Protein AF-A0A7W9JEN9-F1 (afdb_monomer_lite)

pLDDT: mean 73.17, std 19.59, range [40.72, 97.88]

Secondary structure (DSSP, 8-state):
------------------------------------------PPP--------PPP----------PPPPPHHHHHHHHHHHHHHHHHHHHHHHHHHHTT-GGGGS-HHHHHHHHHHHHHHHHHHHHHHHHT-TT-GGGHHHHHHHHHHHHHHHHHHHHHHHHHHHHHHHHHHHHHHHHHHHHHHTSGGGSSSPPSS--PPPPPP-HHHHHHHHS-TT-SGGGHHHHHHHHHHHHHHHHHHHHHHHHHHHHHHS---HHHHHHHHHHHTSTTSHHHHHHHHHHHHHHHS-TT-

Sequence (293 aa):
MNTRPTGTPGSGAGRGPGADGGRPGADPAERSEGETGAPRSQVPATDEGTRPDTPAGAERSEGADDSPRPSTPERRIATARLRALGRLRRLTKALPEATNRPAWAAYPRTVVSVVSYGLLAVAFVLGVIWFFKPDNSRWEPAVNSLTLIAGLTGIFVERLTAAAERRSEVLRAVADELQENTKLLADERFSPTPPSHRQVYPRLVVSAVDLALVSGALGLHRDAELVGLLHRWRDTVHLFNRRLDLTEISTFSSTITSAELAAFHRALNHENSYFATTRQMLETLLARLPKDA

Radius of gyration: 40.33 Å; chains: 1; bounding box: 84×56×148 Å

Foldseek 3Di:
DDDDDDDDDDDDDDDDDDDDDDDDDDDDDDDDDDDDDDDDDDDDDDDDDDDDDDDDDDDDDDDDDPDDDPDDPVVVVVVVVVVVVVVVVVVVVVVVVVVPDPPCVVCVPVVLVCVLVVLVVVLVVLVVVCVVPVPDPVCVVVNVVSVVVNVVSVVVNVVVVVLVVVLVVLLVLVLVLLVVQVVLLVDPVLPLDQDPDQDQRDARDCPSLVCSLPVCSQVDPVSVVLPVLSVVLVVLSVVVRVVSVVVSCPVVVDPDDSVVSNVVSCQCNDCPHSSVVSVVSSVVSSVVRDPVD

Structure (mmCIF, N/CA/C/O backbone):
data_AF-A0A7W9JEN9-F1
#
_entry.id   AF-A0A7W9JEN9-F1
#
loop_
_atom_site.group_PDB
_atom_site.id
_atom_site.type_symbol
_atom_site.label_atom_id
_atom_site.label_alt_id
_atom_site.label_comp_id
_atom_site.label_asym_id
_atom_site.label_entity_id
_atom_site.label_seq_id
_atom_site.pdbx_PDB_ins_code
_atom_site.Cartn_x
_atom_site.Cartn_y
_atom_site.Cartn_z
_atom_site.occupancy
_atom_site.B_iso_or_equiv
_atom_site.auth_seq_id
_atom_site.auth_comp_id
_atom_site.auth_asym_id
_atom_site.auth_atom_id
_atom_site.pdbx_PDB_model_num
ATOM 1 N N . MET A 1 1 ? -25.135 -27.335 63.877 1.00 42.06 1 MET A N 1
ATOM 2 C CA . MET A 1 1 ? -26.291 -26.546 64.362 1.00 42.06 1 MET A CA 1
ATOM 3 C C . MET A 1 1 ? -26.086 -25.106 63.908 1.00 42.06 1 MET A C 1
ATOM 5 O O . MET A 1 1 ? -25.054 -24.553 64.240 1.00 42.06 1 MET A O 1
ATOM 9 N N . ASN A 1 2 ? -26.802 -24.662 62.865 1.00 42.59 2 ASN A N 1
ATOM 10 C CA . ASN A 1 2 ? -28.051 -23.863 62.926 1.00 42.59 2 ASN A CA 1
ATOM 11 C C . ASN A 1 2 ? -27.768 -22.437 63.457 1.00 42.59 2 ASN A C 1
ATOM 13 O O . ASN A 1 2 ? -27.232 -22.330 64.546 1.00 42.59 2 ASN A O 1
ATOM 17 N N . THR A 1 3 ? -28.044 -21.315 62.781 1.00 56.66 3 THR A N 1
ATOM 18 C CA . THR A 1 3 ? -29.101 -20.986 61.803 1.00 56.66 3 THR A CA 1
ATOM 19 C C . THR A 1 3 ? -28.730 -19.776 60.922 1.00 56.66 3 THR A C 1
ATOM 21 O O . THR A 1 3 ? -28.136 -18.809 61.390 1.00 56.66 3 THR A O 1
ATOM 24 N N . ARG A 1 4 ? -29.174 -19.828 59.658 1.00 50.22 4 ARG A N 1
ATOM 25 C CA . ARG A 1 4 ? -29.371 -18.715 58.702 1.00 50.22 4 ARG A CA 1
ATOM 26 C C . ARG A 1 4 ? -30.293 -17.617 59.261 1.00 50.22 4 ARG A C 1
ATOM 28 O O . ARG A 1 4 ? -31.211 -17.953 60.008 1.00 50.22 4 ARG A O 1
ATOM 35 N N . PRO A 1 5 ? -30.224 -16.402 58.687 1.00 63.84 5 PRO A N 1
ATOM 36 C CA . PRO A 1 5 ? -31.448 -15.694 58.343 1.00 63.84 5 PRO A CA 1
ATOM 37 C C . PRO A 1 5 ? -31.544 -15.360 56.849 1.00 63.84 5 PRO A C 1
ATOM 39 O O . PRO A 1 5 ? -30.600 -14.960 56.172 1.00 63.84 5 PRO A O 1
ATOM 42 N N . THR A 1 6 ? -32.758 -15.596 56.378 1.00 59.97 6 THR A N 1
ATOM 43 C CA . THR A 1 6 ? -33.402 -15.296 55.103 1.00 59.97 6 THR A CA 1
ATOM 44 C C . THR A 1 6 ? -33.633 -13.796 54.906 1.00 59.97 6 THR A C 1
ATOM 46 O O . THR A 1 6 ? -34.178 -13.144 55.793 1.00 59.97 6 THR A O 1
ATOM 49 N N . GLY A 1 7 ? -33.298 -13.281 53.720 1.00 53.22 7 GLY A N 1
ATOM 50 C CA . GLY A 1 7 ? -33.671 -11.948 53.241 1.00 53.22 7 GLY A CA 1
ATOM 51 C C . GLY A 1 7 ? -34.238 -12.041 51.822 1.00 53.22 7 GLY A C 1
ATOM 52 O O . GLY A 1 7 ? -33.595 -12.569 50.921 1.00 53.22 7 GLY A O 1
ATOM 53 N N . THR A 1 8 ? -35.481 -11.601 51.689 1.00 57.31 8 THR A N 1
ATOM 54 C CA . THR A 1 8 ? -36.454 -11.783 50.601 1.00 57.31 8 THR A CA 1
ATOM 55 C C . THR A 1 8 ? -36.124 -10.994 49.318 1.00 57.31 8 THR A C 1
ATOM 57 O O . THR A 1 8 ? -35.607 -9.882 49.422 1.00 57.31 8 THR A O 1
ATOM 60 N N . PRO A 1 9 ? -36.470 -11.493 48.111 1.00 59.16 9 PRO A N 1
ATOM 61 C CA . PRO A 1 9 ? -36.296 -10.756 46.858 1.00 59.16 9 PRO A CA 1
ATOM 62 C C . PRO A 1 9 ? -37.454 -9.778 46.593 1.00 59.16 9 PRO A C 1
ATOM 64 O O . PRO A 1 9 ? -38.627 -10.155 46.603 1.00 59.16 9 PRO A O 1
ATOM 67 N N . GLY A 1 10 ? -37.112 -8.518 46.315 1.00 55.44 10 GLY A N 1
ATOM 68 C CA . GLY A 1 10 ? -38.036 -7.490 45.838 1.00 55.44 10 GLY A CA 1
ATOM 69 C C . GLY A 1 10 ? -38.300 -7.634 44.340 1.00 55.44 10 GLY A C 1
ATOM 70 O O . GLY A 1 10 ? -37.441 -7.342 43.514 1.00 55.44 10 GLY A O 1
ATOM 71 N N . SER A 1 11 ? -39.506 -8.089 44.011 1.00 51.09 11 SER A N 1
ATOM 72 C CA . SER A 1 11 ? -40.070 -8.172 42.666 1.00 51.09 11 SER A CA 1
ATOM 73 C C . SER A 1 11 ? -40.582 -6.796 42.223 1.00 51.09 11 SER A C 1
ATOM 75 O O . SER A 1 11 ? -41.616 -6.339 42.704 1.00 51.09 11 SER A O 1
ATOM 77 N N . GLY A 1 12 ? -39.870 -6.137 41.306 1.00 52.38 12 GLY A N 1
ATOM 78 C CA . GLY A 1 12 ? -40.277 -4.874 40.681 1.00 52.38 12 GLY A CA 1
ATOM 79 C C . GLY A 1 12 ? -40.584 -5.064 39.199 1.00 52.38 12 GLY A C 1
ATOM 80 O O . GLY A 1 12 ? -39.707 -4.907 38.355 1.00 52.38 12 GLY A O 1
ATOM 81 N N . ALA A 1 13 ? -41.830 -5.412 38.883 1.00 46.34 13 ALA A N 1
ATOM 82 C CA . ALA A 1 13 ? -42.348 -5.463 37.520 1.00 46.34 13 ALA A CA 1
ATOM 83 C C . ALA A 1 13 ? -42.755 -4.049 37.067 1.00 46.34 13 ALA A C 1
ATOM 85 O O . ALA A 1 13 ? -43.825 -3.560 37.420 1.00 46.34 13 ALA A O 1
ATOM 86 N N . GLY A 1 14 ? -41.895 -3.390 36.288 1.00 53.06 14 GLY A N 1
ATOM 87 C CA . GLY A 1 14 ? -42.194 -2.131 35.603 1.00 53.06 14 GLY A CA 1
ATOM 88 C C . GLY A 1 14 ? -42.644 -2.391 34.168 1.00 53.06 14 GLY A C 1
ATOM 89 O O . GLY A 1 14 ? -41.822 -2.566 33.275 1.00 53.06 14 GLY A O 1
ATOM 90 N N . ARG A 1 15 ? -43.961 -2.445 33.959 1.00 46.94 15 ARG A N 1
ATOM 91 C CA . ARG A 1 15 ? -44.629 -2.577 32.658 1.00 46.94 15 ARG A CA 1
ATOM 92 C C . ARG A 1 15 ? -44.934 -1.169 32.135 1.00 46.94 15 ARG A C 1
ATOM 94 O O . ARG A 1 15 ? -45.765 -0.486 32.721 1.00 46.94 15 ARG A O 1
ATOM 101 N N . GLY A 1 16 ? -44.281 -0.741 31.056 1.00 48.19 16 GLY A N 1
ATOM 102 C CA . GLY A 1 16 ? -44.592 0.507 30.349 1.00 48.19 16 GLY A CA 1
ATOM 103 C C . GLY A 1 16 ? -45.108 0.226 28.931 1.00 48.19 16 GLY A C 1
ATOM 104 O O . GLY A 1 16 ? -44.409 -0.463 28.188 1.00 48.19 16 GLY A O 1
ATOM 105 N N . PRO A 1 17 ? -46.307 0.704 28.548 1.00 56.81 17 PRO A N 1
ATOM 106 C CA . PRO A 1 17 ? -46.800 0.688 27.172 1.00 56.81 17 PRO A CA 1
ATOM 107 C C . PRO A 1 17 ? -46.694 2.076 26.504 1.00 56.81 17 PRO A C 1
ATOM 109 O O . PRO A 1 17 ? -46.842 3.098 27.168 1.00 56.81 17 PRO A O 1
ATOM 112 N N . GLY A 1 18 ? -46.499 2.096 25.181 1.00 50.16 18 GLY A N 1
ATOM 113 C CA . GLY A 1 18 ? -46.538 3.288 24.311 1.00 50.16 18 GLY A CA 1
ATOM 114 C C . GLY A 1 18 ? -45.429 3.191 23.256 1.00 50.16 18 GLY A C 1
ATOM 115 O O . GLY A 1 18 ? -44.265 3.285 23.616 1.00 50.16 18 GLY A O 1
ATOM 116 N N . ALA A 1 19 ? -45.630 2.813 21.990 1.00 49.19 19 ALA A N 1
ATOM 117 C CA . ALA A 1 19 ? -46.615 3.221 20.982 1.00 49.19 19 ALA A CA 1
ATOM 118 C C . ALA A 1 19 ? -46.541 4.718 20.629 1.00 49.19 19 ALA A C 1
ATOM 120 O O . ALA A 1 19 ? -47.277 5.511 21.195 1.00 49.19 19 ALA A O 1
ATOM 121 N N . ASP A 1 20 ? -45.649 5.058 19.693 1.00 48.91 20 ASP A N 1
ATOM 122 C CA . ASP A 1 20 ? -45.834 6.060 18.624 1.00 48.91 20 ASP A CA 1
ATOM 123 C C . ASP A 1 20 ? -44.617 5.922 17.678 1.00 48.91 20 ASP A C 1
ATOM 125 O O . ASP A 1 20 ? -43.487 5.814 18.142 1.00 48.91 20 ASP A O 1
ATOM 129 N N . GLY A 1 21 ? -44.708 5.758 16.357 1.00 46.84 21 GLY A N 1
ATOM 130 C CA . GLY A 1 21 ? -45.629 6.405 15.430 1.00 46.84 21 GLY A CA 1
ATOM 131 C C . GLY A 1 21 ? -44.915 7.598 14.784 1.00 46.84 21 GLY A C 1
ATOM 132 O O . GLY A 1 21 ? -45.104 8.725 15.214 1.00 46.84 21 GLY A O 1
ATOM 133 N N . GLY A 1 22 ? -44.040 7.374 13.790 1.00 41.38 22 GLY A N 1
ATOM 134 C CA . GLY A 1 22 ? -43.294 8.487 13.178 1.00 41.38 22 GLY A CA 1
ATOM 135 C C . GLY A 1 22 ? -42.317 8.138 12.048 1.00 41.38 22 GLY A C 1
ATOM 136 O O . GLY A 1 22 ? -41.109 8.280 12.192 1.00 41.38 22 GLY A O 1
ATOM 137 N N . ARG A 1 23 ? -42.841 7.720 10.894 1.00 47.19 23 ARG A N 1
ATOM 138 C CA . ARG A 1 23 ? -42.302 8.029 9.546 1.00 47.19 23 ARG A CA 1
ATOM 139 C C . ARG A 1 23 ? -43.380 8.893 8.859 1.00 47.19 23 ARG A C 1
ATOM 141 O O . ARG A 1 23 ? -44.531 8.740 9.266 1.00 47.19 23 ARG A O 1
ATOM 148 N N . PRO A 1 24 ? -43.137 9.659 7.775 1.00 53.34 24 PRO A N 1
ATOM 149 C CA . PRO A 1 24 ? -41.893 10.040 7.088 1.00 53.34 24 PRO A CA 1
ATOM 150 C C . PRO A 1 24 ? -41.797 11.574 6.827 1.00 53.34 24 PRO A C 1
ATOM 152 O O . PRO A 1 24 ? -42.791 12.288 6.875 1.00 53.34 24 PRO A O 1
ATOM 155 N N . GLY A 1 25 ? -40.620 12.093 6.478 1.00 45.03 25 GLY A N 1
ATOM 156 C CA . GLY A 1 25 ? -40.468 13.445 5.910 1.00 45.03 25 GLY A CA 1
ATOM 157 C C . GLY A 1 25 ? -39.234 13.449 5.011 1.00 45.03 25 GLY A C 1
ATOM 158 O O . GLY A 1 25 ? -38.136 13.235 5.505 1.00 45.03 25 GLY A O 1
ATOM 159 N N . ALA A 1 26 ? -39.414 13.317 3.699 1.00 45.06 26 ALA A N 1
ATOM 160 C CA . ALA A 1 26 ? -39.632 14.407 2.743 1.00 45.06 26 ALA A CA 1
ATOM 161 C C . ALA A 1 26 ? -38.290 14.904 2.173 1.00 45.06 26 ALA A C 1
ATOM 163 O O . ALA A 1 26 ? -37.606 15.719 2.784 1.00 45.06 26 ALA A O 1
ATOM 164 N N . ASP A 1 27 ? -37.961 14.400 0.977 1.00 53.59 27 ASP A N 1
ATOM 165 C CA . ASP A 1 27 ? -37.307 15.201 -0.066 1.00 53.59 27 ASP A CA 1
ATOM 166 C C . ASP A 1 27 ? -38.098 16.508 -0.231 1.00 53.59 27 ASP A C 1
ATOM 168 O O . ASP A 1 27 ? -39.336 16.475 -0.197 1.00 53.59 27 ASP A O 1
ATOM 172 N N . PRO A 1 28 ? -37.427 17.662 -0.378 1.00 53.97 28 PRO A N 1
ATOM 173 C CA . PRO A 1 28 ? -37.167 18.126 -1.742 1.00 53.97 28 PRO A CA 1
ATOM 174 C C . PRO A 1 28 ? -35.894 18.982 -1.885 1.00 53.97 28 PRO A C 1
ATOM 176 O O . PRO A 1 28 ? -35.528 19.738 -0.990 1.00 53.97 28 PRO A O 1
ATOM 179 N N . ALA A 1 29 ? -35.269 18.939 -3.060 1.00 45.97 29 ALA A N 1
ATOM 180 C CA . ALA A 1 29 ? -35.085 20.127 -3.902 1.00 45.97 29 ALA A CA 1
ATOM 181 C C . ALA A 1 29 ? -34.123 19.808 -5.047 1.00 45.97 29 ALA A C 1
ATOM 183 O O . ALA A 1 29 ? -32.901 19.769 -4.898 1.00 45.97 29 ALA A O 1
ATOM 184 N N . GLU A 1 30 ? -34.727 19.638 -6.216 1.00 46.91 30 GLU A N 1
ATOM 185 C CA . GLU A 1 30 ? -34.127 19.955 -7.499 1.00 46.91 30 GLU A CA 1
ATOM 186 C C . GLU A 1 30 ? -33.454 21.334 -7.441 1.00 46.91 30 GLU A C 1
ATOM 188 O O . GLU A 1 30 ? -34.066 22.331 -7.053 1.00 46.91 30 GLU A O 1
ATOM 193 N N . ARG A 1 31 ? -32.201 21.403 -7.889 1.00 47.62 31 ARG A N 1
ATOM 194 C CA . ARG A 1 31 ? -31.616 22.644 -8.395 1.00 47.62 31 ARG A CA 1
ATOM 195 C C . ARG A 1 31 ? -31.092 22.377 -9.798 1.00 47.62 31 ARG A C 1
ATOM 197 O O . ARG A 1 31 ? -29.954 21.965 -10.001 1.00 47.62 31 ARG A O 1
ATOM 204 N N . SER A 1 32 ? -32.019 22.524 -10.737 1.00 50.28 32 SER A N 1
ATOM 205 C CA . SER A 1 32 ? -31.752 22.874 -12.127 1.00 50.28 32 SER A CA 1
ATOM 206 C C . SER A 1 32 ? -31.415 24.372 -12.209 1.00 50.28 32 SER A C 1
ATOM 208 O O . SER A 1 32 ? -31.688 25.100 -11.258 1.00 50.28 32 SER A O 1
ATOM 210 N N . GLU A 1 33 ? -30.891 24.790 -13.365 1.00 45.94 33 GLU A N 1
ATOM 211 C CA . GLU A 1 33 ? -30.332 26.107 -13.740 1.00 45.94 33 GLU A CA 1
ATOM 212 C C . GLU A 1 33 ? -28.815 26.191 -13.490 1.00 45.94 33 GLU A C 1
ATOM 214 O O . GLU A 1 33 ? -28.351 26.125 -12.360 1.00 45.94 33 GLU A O 1
ATOM 219 N N . GLY A 1 34 ? -27.934 26.292 -14.482 1.00 43.19 34 GLY A N 1
ATOM 220 C CA . GLY A 1 34 ? -28.085 26.582 -15.903 1.00 43.19 34 GLY A CA 1
ATOM 221 C C . GLY A 1 34 ? -27.017 27.605 -16.273 1.00 43.19 34 GLY A C 1
ATOM 222 O O . GLY A 1 34 ? -27.035 28.681 -15.708 1.00 43.19 34 GLY A O 1
ATOM 223 N N . GLU A 1 35 ? -26.098 27.292 -17.189 1.00 42.03 35 GLU A N 1
ATOM 224 C CA . GLU A 1 35 ? -25.468 28.316 -18.040 1.00 42.03 35 GLU A CA 1
ATOM 225 C C . GLU A 1 35 ? -24.691 27.639 -19.182 1.00 42.03 35 GLU A C 1
ATOM 227 O O . GLU A 1 35 ? -23.780 26.850 -18.952 1.00 42.03 35 GLU A O 1
ATOM 232 N N . THR A 1 36 ? -25.214 27.650 -20.411 1.00 46.47 36 THR A N 1
ATOM 233 C CA . THR A 1 36 ? -24.895 28.608 -21.494 1.00 46.47 36 THR A CA 1
ATOM 234 C C . THR A 1 36 ? -23.399 28.824 -21.716 1.00 46.47 36 THR A C 1
ATOM 236 O O . THR A 1 36 ? -22.731 29.458 -20.912 1.00 46.47 36 THR A O 1
ATOM 239 N N . GLY A 1 37 ? -22.882 28.380 -22.867 1.00 41.06 37 GLY A N 1
ATOM 240 C CA . GLY A 1 37 ? -21.545 28.795 -23.295 1.00 41.06 37 GLY A CA 1
ATOM 241 C C . GLY A 1 37 ? -20.894 27.954 -24.384 1.00 41.06 37 GLY A C 1
ATOM 242 O O . GLY A 1 37 ? -19.764 27.514 -24.216 1.00 41.06 37 GLY A O 1
ATOM 243 N N . ALA A 1 38 ? -21.566 27.746 -25.518 1.00 48.78 38 ALA A N 1
ATOM 244 C CA . ALA A 1 38 ? -20.838 27.458 -26.752 1.00 48.78 38 ALA A CA 1
ATOM 245 C C . ALA A 1 38 ? -20.168 28.751 -27.245 1.00 48.78 38 ALA A C 1
ATOM 247 O O . ALA A 1 38 ? -20.805 29.807 -27.235 1.00 48.78 38 ALA A O 1
ATOM 248 N N . PRO A 1 39 ? -18.946 28.662 -27.788 1.00 55.91 39 PRO A N 1
ATOM 249 C CA . PRO A 1 39 ? -18.778 29.247 -29.109 1.00 55.91 39 PRO A CA 1
ATOM 250 C C . PRO A 1 39 ? -18.075 28.320 -30.103 1.00 55.91 39 PRO A C 1
ATOM 252 O O . PRO A 1 39 ? -17.012 27.750 -29.867 1.00 55.91 39 PRO A O 1
ATOM 255 N N . ARG A 1 40 ? -18.713 28.257 -31.275 1.00 49.19 40 ARG A N 1
ATOM 256 C CA . ARG A 1 40 ? -18.128 28.017 -32.595 1.00 49.19 40 ARG A CA 1
ATOM 257 C C . ARG A 1 40 ? -16.774 28.722 -32.758 1.00 49.19 40 ARG A C 1
ATOM 259 O O . ARG A 1 40 ? -16.700 29.922 -32.527 1.00 49.19 40 ARG A O 1
ATOM 266 N N . SER A 1 41 ? -15.800 28.015 -33.323 1.00 47.41 41 SER A N 1
ATOM 267 C CA . SER A 1 41 ? -14.802 28.572 -34.250 1.00 47.41 41 SER A CA 1
ATOM 268 C C . SER A 1 41 ? -14.303 27.431 -35.136 1.00 47.41 41 SER A C 1
ATOM 270 O O . SER A 1 41 ? -13.753 26.453 -34.648 1.00 47.41 41 SER A O 1
ATOM 272 N N . GLN A 1 42 ? -14.804 27.355 -36.367 1.00 47.25 42 GLN A N 1
ATOM 273 C CA . GLN A 1 42 ? -14.245 27.984 -37.573 1.00 47.25 42 GLN A CA 1
ATOM 274 C C . GLN A 1 42 ? -13.271 27.038 -38.284 1.00 47.25 42 GLN A C 1
ATOM 276 O O . GLN A 1 42 ? -12.076 26.986 -38.023 1.00 47.25 42 GLN A O 1
ATOM 281 N N . VAL A 1 43 ? -13.865 26.291 -39.213 1.00 52.03 43 VAL A N 1
ATOM 282 C CA . VAL A 1 43 ? -13.222 25.725 -40.395 1.00 52.03 43 VAL A CA 1
ATOM 283 C C . VAL A 1 43 ? -12.971 26.877 -41.372 1.00 52.03 43 VAL A C 1
ATOM 285 O O . VAL A 1 43 ? -13.933 27.581 -41.686 1.00 52.03 43 VAL A O 1
ATOM 288 N N . PRO A 1 44 ? -11.756 27.061 -41.907 1.00 61.16 44 PRO A N 1
ATOM 289 C CA . PRO A 1 44 ? -11.577 27.759 -43.163 1.00 61.16 44 PRO A CA 1
ATOM 290 C C . PRO A 1 44 ? -11.525 26.761 -44.318 1.00 61.16 44 PRO A C 1
ATOM 292 O O . PRO A 1 44 ? -10.783 25.776 -44.312 1.00 61.16 44 PRO A O 1
ATOM 295 N N . ALA A 1 45 ? -12.371 27.055 -45.296 1.00 42.50 45 ALA A N 1
ATOM 296 C CA . ALA A 1 45 ? -12.401 26.467 -46.614 1.00 42.50 45 ALA A CA 1
ATOM 297 C C . ALA A 1 45 ? -11.237 26.996 -47.476 1.00 42.50 45 ALA A C 1
ATOM 299 O O . ALA A 1 45 ? -10.785 28.121 -47.286 1.00 42.50 45 ALA A O 1
ATOM 300 N N . THR A 1 46 ? -10.796 26.131 -48.393 1.00 48.31 46 THR A N 1
ATOM 301 C CA . THR A 1 46 ? -10.296 26.388 -49.758 1.00 48.31 46 THR A CA 1
ATOM 302 C C . THR A 1 46 ? -9.756 27.774 -50.105 1.00 48.31 46 THR A C 1
ATOM 304 O O . THR A 1 46 ? -10.515 28.739 -50.125 1.00 48.31 46 THR A O 1
ATOM 307 N N . ASP A 1 47 ? -8.509 27.802 -50.585 1.00 45.25 47 ASP A N 1
ATOM 308 C CA . ASP A 1 47 ? -8.085 28.790 -51.575 1.00 45.25 47 ASP A CA 1
ATOM 309 C C . ASP A 1 47 ? -7.503 28.099 -52.817 1.00 45.25 47 ASP A C 1
ATOM 311 O O . ASP A 1 47 ? -6.807 27.080 -52.738 1.00 45.25 47 ASP A O 1
ATOM 315 N N . GLU A 1 48 ? -7.917 28.646 -53.951 1.00 41.19 48 GLU A N 1
ATOM 316 C CA . GLU A 1 48 ? -7.674 28.261 -55.331 1.00 41.19 48 GLU A CA 1
ATOM 317 C C . GLU A 1 48 ? -6.346 28.841 -55.849 1.00 41.19 48 GLU A C 1
ATOM 319 O O . GLU A 1 48 ? -5.786 29.781 -55.298 1.00 41.19 48 GLU A O 1
ATOM 324 N N . GLY A 1 49 ? -5.887 28.330 -56.996 1.00 40.84 49 GLY A N 1
ATOM 325 C CA . GLY A 1 49 ? -4.859 28.970 -57.826 1.00 40.84 49 GLY A CA 1
ATOM 326 C C . GLY A 1 49 ? -3.433 28.574 -57.432 1.00 40.84 49 GLY A C 1
ATOM 327 O O . GLY A 1 49 ? -2.985 28.761 -56.316 1.00 40.84 49 GLY A O 1
ATOM 328 N N . THR A 1 50 ? -2.591 28.046 -58.311 1.00 45.41 50 THR A N 1
ATOM 329 C CA . THR A 1 50 ? -2.260 28.634 -59.607 1.00 45.41 50 THR A CA 1
ATOM 330 C C . THR A 1 50 ? -1.495 27.592 -60.426 1.00 45.41 50 THR A C 1
ATOM 332 O O . THR A 1 50 ? -0.470 27.068 -59.991 1.00 45.41 50 THR A O 1
ATOM 335 N N . ARG A 1 51 ? -2.008 27.293 -61.623 1.00 51.22 51 ARG A N 1
ATOM 336 C CA . ARG A 1 51 ? -1.263 26.675 -62.731 1.00 51.22 51 ARG A CA 1
ATOM 337 C C . ARG A 1 51 ? -0.229 27.676 -63.254 1.00 51.22 51 ARG A C 1
ATOM 339 O O . ARG A 1 51 ? -0.585 28.838 -63.428 1.00 51.22 51 ARG A O 1
ATOM 346 N N . PRO A 1 52 ? 0.954 27.200 -63.660 1.00 52.66 52 PRO A N 1
ATOM 347 C CA . PRO A 1 52 ? 1.575 27.749 -64.854 1.00 52.66 52 PRO A CA 1
ATOM 348 C C . PRO A 1 52 ? 1.918 26.644 -65.860 1.00 52.66 52 PRO A C 1
ATOM 350 O O . PRO A 1 52 ? 2.627 25.683 -65.569 1.00 52.66 52 PRO A O 1
ATOM 353 N N . ASP A 1 53 ? 1.314 26.799 -67.031 1.00 45.97 53 ASP A N 1
ATOM 354 C CA . ASP A 1 53 ? 1.929 26.771 -68.355 1.00 45.97 53 ASP A CA 1
ATOM 355 C C . ASP A 1 53 ? 2.926 25.662 -68.698 1.00 45.97 53 ASP A C 1
ATOM 357 O O . ASP A 1 53 ? 4.097 25.639 -68.330 1.00 45.97 53 ASP A O 1
ATOM 361 N N . THR A 1 54 ? 2.417 24.785 -69.559 1.00 47.03 54 THR A N 1
ATOM 362 C CA . THR A 1 54 ? 3.173 23.959 -70.493 1.00 47.03 54 THR A CA 1
ATOM 363 C C . THR A 1 54 ? 3.616 24.815 -71.683 1.00 47.03 54 THR A C 1
ATOM 365 O O . THR A 1 54 ? 2.747 25.312 -72.400 1.00 47.03 54 THR A O 1
ATOM 368 N N . PRO A 1 55 ? 4.918 24.912 -71.994 1.00 56.62 55 PRO A N 1
ATOM 369 C CA . PRO A 1 55 ? 5.353 25.192 -73.347 1.00 56.62 55 PRO A CA 1
ATOM 370 C C . PRO A 1 55 ? 5.654 23.880 -74.074 1.00 56.62 55 PRO A C 1
ATOM 372 O O . PRO A 1 55 ? 6.541 23.108 -73.710 1.00 56.62 55 PRO A O 1
ATOM 375 N N . ALA A 1 56 ? 4.885 23.654 -75.136 1.00 44.97 56 ALA A N 1
ATOM 376 C CA . ALA A 1 56 ? 5.274 22.796 -76.235 1.00 44.97 56 ALA A CA 1
ATOM 377 C C . ALA A 1 56 ? 6.518 23.395 -76.911 1.00 44.97 56 ALA A C 1
ATOM 379 O O . ALA A 1 56 ? 6.523 24.562 -77.292 1.00 44.97 56 ALA A O 1
ATOM 380 N N . GLY A 1 57 ? 7.558 22.583 -77.063 1.00 40.72 57 GLY A N 1
ATOM 381 C CA . GLY A 1 57 ? 8.790 22.944 -77.753 1.00 40.72 57 GLY A CA 1
ATOM 382 C C . GLY A 1 57 ? 9.494 21.675 -78.194 1.00 40.72 57 GLY A C 1
ATOM 383 O O . GLY A 1 57 ? 10.318 21.122 -77.474 1.00 40.72 57 GLY A O 1
ATOM 384 N N . ALA A 1 58 ? 9.084 21.170 -79.352 1.00 47.38 58 ALA A N 1
ATOM 385 C CA . ALA A 1 58 ? 9.771 20.112 -80.061 1.00 47.38 58 ALA A CA 1
ATOM 386 C C . ALA A 1 58 ? 11.040 20.689 -80.684 1.00 47.38 58 ALA A C 1
ATOM 388 O O . ALA A 1 58 ? 10.908 21.524 -81.567 1.00 47.38 58 ALA A O 1
ATOM 389 N N . GLU A 1 59 ? 12.222 20.196 -80.312 1.00 41.22 59 GLU A N 1
ATOM 390 C CA . GLU A 1 59 ? 13.366 20.184 -81.222 1.00 41.22 59 GLU A CA 1
ATOM 391 C C . GLU A 1 59 ? 14.172 18.889 -81.097 1.00 41.22 59 GLU A C 1
ATOM 393 O O . GLU A 1 59 ? 14.549 18.399 -80.035 1.00 41.22 59 GLU A O 1
ATOM 398 N N . ARG A 1 60 ? 14.353 18.330 -82.284 1.00 50.12 60 ARG A N 1
ATOM 399 C CA . ARG A 1 60 ? 15.119 17.172 -82.702 1.00 50.12 60 ARG A CA 1
ATOM 400 C C . ARG A 1 60 ? 16.608 17.471 -82.521 1.00 50.12 60 ARG A C 1
ATOM 402 O O . ARG A 1 60 ? 17.088 18.488 -83.008 1.00 50.12 60 ARG A O 1
ATOM 409 N N . SER A 1 61 ? 17.353 16.564 -81.900 1.00 44.69 61 SER A N 1
ATOM 410 C CA . SER A 1 61 ? 18.806 16.484 -82.078 1.00 44.69 61 SER A CA 1
ATOM 411 C C . SER A 1 61 ? 19.257 15.038 -81.927 1.00 44.69 61 SER A C 1
ATOM 413 O O . SER A 1 61 ? 19.420 14.510 -80.831 1.00 44.69 61 SER A O 1
ATOM 415 N N . GLU A 1 62 ? 19.404 14.398 -83.085 1.00 49.81 62 GLU A N 1
ATOM 416 C CA . GLU A 1 62 ? 20.306 13.275 -83.308 1.00 49.81 62 GLU A CA 1
ATOM 417 C C . GLU A 1 62 ? 21.731 13.733 -82.979 1.00 49.81 62 GLU A C 1
ATOM 419 O O . GLU A 1 62 ? 22.333 14.513 -83.711 1.00 49.81 62 GLU A O 1
ATOM 424 N N . GLY A 1 63 ? 22.255 13.252 -81.856 1.00 42.31 63 GLY A N 1
ATOM 425 C CA . GLY A 1 63 ? 23.656 13.366 -81.476 1.00 42.31 63 GLY A CA 1
ATOM 426 C C . GLY A 1 63 ? 24.104 12.011 -80.958 1.00 42.31 63 GLY A C 1
ATOM 427 O O . GLY A 1 63 ? 23.743 11.615 -79.854 1.00 42.31 63 GLY A O 1
ATOM 428 N N . ALA A 1 64 ? 24.820 11.270 -81.798 1.00 52.34 64 ALA A N 1
ATOM 429 C CA . ALA A 1 64 ? 25.511 10.053 -81.413 1.00 52.34 64 ALA A CA 1
ATOM 430 C C . ALA A 1 64 ? 26.579 10.412 -80.371 1.00 52.34 64 ALA A C 1
ATOM 432 O O . ALA A 1 64 ? 27.599 10.999 -80.722 1.00 52.34 64 ALA A O 1
ATOM 433 N N . ASP A 1 65 ? 26.317 10.091 -79.103 1.00 42.22 65 ASP A N 1
ATOM 434 C CA . ASP A 1 65 ? 27.276 10.261 -78.016 1.00 42.22 65 ASP A CA 1
ATOM 435 C C . ASP A 1 65 ? 27.736 8.884 -77.521 1.00 42.22 65 ASP A C 1
ATOM 437 O O . ASP A 1 65 ? 26.968 8.072 -76.990 1.00 42.22 65 ASP A O 1
ATOM 441 N N . ASP A 1 66 ? 29.008 8.616 -77.788 1.00 55.38 66 ASP A N 1
ATOM 442 C CA . ASP A 1 66 ? 29.761 7.412 -77.466 1.00 55.38 66 ASP A CA 1
ATOM 443 C C . ASP A 1 66 ? 30.068 7.404 -75.962 1.00 55.38 66 ASP A C 1
ATOM 445 O O . ASP A 1 66 ? 31.170 7.699 -75.502 1.00 55.38 66 ASP A O 1
ATOM 449 N N . SER A 1 67 ? 29.038 7.128 -75.159 1.00 48.50 67 SER A N 1
ATOM 450 C CA . SER A 1 67 ? 29.190 7.005 -73.712 1.00 48.50 67 SER A CA 1
ATOM 451 C C . SER A 1 67 ? 29.887 5.682 -73.353 1.00 48.50 67 SER A C 1
ATOM 453 O O . SER A 1 67 ? 29.403 4.599 -73.713 1.00 48.50 67 SER A O 1
ATOM 455 N N . PRO A 1 68 ? 30.999 5.729 -72.595 1.00 51.88 68 PRO A N 1
ATOM 456 C CA . PRO A 1 68 ? 31.801 4.560 -72.279 1.00 51.88 68 PRO A CA 1
ATOM 457 C C . PRO A 1 68 ? 30.985 3.572 -71.449 1.00 51.88 68 PRO A C 1
ATOM 459 O O . PRO A 1 68 ? 30.430 3.896 -70.397 1.00 51.88 68 PRO A O 1
ATOM 462 N N . ARG A 1 69 ? 30.922 2.326 -71.929 1.00 54.56 69 ARG A N 1
ATOM 463 C CA . ARG A 1 69 ? 30.309 1.208 -71.205 1.00 54.56 69 ARG A CA 1
ATOM 464 C C . ARG A 1 69 ? 30.883 1.165 -69.780 1.00 54.56 69 ARG A C 1
ATOM 466 O O . ARG A 1 69 ? 32.103 1.046 -69.647 1.00 54.56 69 ARG A O 1
ATOM 473 N N . PRO A 1 70 ? 30.044 1.208 -68.726 1.00 47.72 70 PRO A N 1
ATOM 474 C CA . PRO A 1 70 ? 30.523 1.156 -67.354 1.00 47.72 70 PRO A CA 1
ATOM 475 C C . PRO A 1 70 ? 31.302 -0.139 -67.167 1.00 47.72 70 PRO A C 1
ATOM 477 O O . PRO A 1 70 ? 30.813 -1.240 -67.457 1.00 47.72 70 PRO A O 1
ATOM 480 N N . SER A 1 71 ? 32.546 0.015 -66.733 1.00 55.44 71 SER A N 1
ATOM 481 C CA . SER A 1 71 ? 33.444 -1.090 -66.471 1.00 55.44 71 SER A CA 1
ATOM 482 C C . SER A 1 71 ? 32.806 -2.053 -65.458 1.00 55.44 71 SER A C 1
ATOM 484 O O . SER A 1 71 ? 31.988 -1.713 -64.598 1.00 55.44 71 SER A O 1
ATOM 486 N N . THR A 1 72 ? 33.196 -3.315 -65.561 1.00 58.00 72 THR A N 1
ATOM 487 C CA . THR A 1 72 ? 32.669 -4.467 -64.822 1.00 58.00 72 THR A CA 1
ATOM 488 C C . THR A 1 72 ? 32.624 -4.397 -63.276 1.00 58.00 72 THR A C 1
ATOM 490 O O . THR A 1 72 ? 31.846 -5.186 -62.722 1.00 58.00 72 THR A O 1
ATOM 493 N N . PRO A 1 73 ? 33.340 -3.522 -62.524 1.00 55.38 73 PRO A N 1
ATOM 494 C CA . PRO A 1 73 ? 33.187 -3.476 -61.063 1.00 55.38 73 PRO A CA 1
ATOM 495 C C . PRO A 1 73 ? 31.879 -2.832 -60.565 1.00 55.38 73 PRO A C 1
ATOM 497 O O . PRO A 1 73 ? 31.332 -3.296 -59.561 1.00 55.38 73 PRO A O 1
ATOM 500 N N . GLU A 1 74 ? 31.299 -1.845 -61.255 1.00 51.81 74 GLU A N 1
ATOM 501 C CA . GLU A 1 74 ? 30.104 -1.136 -60.749 1.00 51.81 74 GLU A CA 1
ATOM 502 C C . GLU A 1 74 ? 28.845 -2.015 -60.728 1.00 51.81 74 GLU A C 1
ATOM 504 O O . GLU A 1 74 ? 28.064 -1.994 -59.769 1.00 51.81 74 GLU A O 1
ATOM 509 N N . ARG A 1 75 ? 28.686 -2.894 -61.727 1.00 55.91 75 ARG A N 1
ATOM 510 C CA . ARG A 1 75 ? 27.574 -3.862 -61.772 1.00 55.91 75 ARG A CA 1
ATOM 511 C C . ARG A 1 75 ? 27.651 -4.903 -60.647 1.00 55.91 75 ARG A C 1
ATOM 513 O O . ARG A 1 75 ? 26.615 -5.383 -60.176 1.00 55.91 75 ARG A O 1
ATOM 520 N N . ARG A 1 76 ? 28.857 -5.229 -60.163 1.00 56.19 76 ARG A N 1
ATOM 521 C CA . ARG A 1 76 ? 29.059 -6.148 -59.024 1.00 56.19 76 ARG A CA 1
ATOM 522 C C . ARG A 1 76 ? 28.708 -5.486 -57.686 1.00 56.19 76 ARG A C 1
ATOM 524 O O . ARG A 1 76 ? 28.144 -6.138 -56.810 1.00 56.19 76 ARG A O 1
ATOM 531 N N . ILE A 1 77 ? 28.951 -4.183 -57.546 1.00 56.28 77 ILE A N 1
ATOM 532 C CA . ILE A 1 77 ? 28.613 -3.420 -56.333 1.00 56.28 77 ILE A CA 1
ATOM 533 C C . ILE A 1 77 ? 27.097 -3.172 -56.242 1.00 56.28 77 ILE A C 1
ATOM 535 O O . ILE A 1 77 ? 26.506 -3.316 -55.167 1.00 56.28 77 ILE A O 1
ATOM 539 N N . ALA A 1 78 ? 26.434 -2.886 -57.367 1.00 56.53 78 ALA A N 1
ATOM 540 C CA . ALA A 1 78 ? 24.979 -2.712 -57.419 1.00 56.53 78 ALA A CA 1
ATOM 541 C C . ALA A 1 78 ? 24.217 -3.998 -57.036 1.00 56.53 78 ALA A C 1
ATOM 543 O O . ALA A 1 78 ? 23.258 -3.965 -56.260 1.00 56.53 78 ALA A O 1
ATOM 544 N N . THR A 1 79 ? 24.689 -5.155 -57.509 1.00 59.03 79 THR A N 1
ATOM 545 C CA . THR A 1 79 ? 24.086 -6.458 -57.185 1.00 59.03 79 THR A CA 1
ATOM 546 C C . THR A 1 79 ? 24.357 -6.900 -55.742 1.00 59.03 79 THR A C 1
ATOM 548 O O . THR A 1 79 ? 23.491 -7.528 -55.128 1.00 59.03 79 THR A O 1
ATOM 551 N N . ALA A 1 80 ? 25.491 -6.513 -55.145 1.00 56.88 80 ALA A N 1
ATOM 552 C CA . ALA A 1 80 ? 25.753 -6.720 -53.718 1.00 56.88 80 ALA A CA 1
ATOM 553 C C . ALA A 1 80 ? 24.833 -5.867 -52.816 1.00 56.88 80 ALA A C 1
ATOM 555 O O . ALA A 1 80 ? 24.289 -6.379 -51.833 1.00 56.88 80 ALA A O 1
ATOM 556 N N . ARG A 1 81 ? 24.574 -4.599 -53.182 1.00 55.22 81 ARG A N 1
ATOM 557 C CA . ARG A 1 81 ? 23.651 -3.702 -52.452 1.00 55.22 81 ARG A CA 1
ATOM 558 C C . ARG A 1 81 ? 22.211 -4.218 -52.427 1.00 55.22 81 ARG A C 1
ATOM 560 O O . ARG A 1 81 ? 21.572 -4.187 -51.377 1.00 55.22 81 ARG A O 1
ATOM 567 N N . LEU A 1 82 ? 21.715 -4.755 -53.542 1.00 58.00 82 LEU A N 1
ATOM 568 C CA . LEU A 1 82 ? 20.363 -5.325 -53.615 1.00 58.00 82 LEU A CA 1
ATOM 569 C C . LEU A 1 82 ? 20.188 -6.551 -52.704 1.00 58.00 82 LEU A C 1
ATOM 571 O O . LEU A 1 82 ? 19.141 -6.712 -52.074 1.00 58.00 82 LEU A O 1
ATOM 575 N N . ARG A 1 83 ? 21.227 -7.384 -52.555 1.00 61.81 83 ARG A N 1
ATOM 576 C CA . ARG A 1 83 ? 21.193 -8.536 -51.636 1.00 61.81 83 ARG A CA 1
ATOM 577 C C . ARG A 1 83 ? 21.236 -8.114 -50.164 1.00 61.81 83 ARG A C 1
ATOM 579 O O . ARG A 1 83 ? 20.560 -8.737 -49.347 1.00 61.81 83 ARG A O 1
ATOM 586 N N . ALA A 1 84 ? 21.973 -7.054 -49.827 1.00 53.19 84 ALA A N 1
ATOM 587 C CA . ALA A 1 84 ? 22.012 -6.505 -48.469 1.00 53.19 84 ALA A CA 1
ATOM 588 C C . ALA A 1 84 ? 20.666 -5.872 -48.063 1.00 53.19 84 ALA A C 1
ATOM 590 O O . ALA A 1 84 ? 20.137 -6.175 -46.993 1.00 53.19 84 ALA A O 1
ATOM 591 N N . LEU A 1 85 ? 20.053 -5.084 -48.955 1.00 54.81 85 LEU A N 1
ATOM 592 C CA . LEU A 1 85 ? 18.730 -4.487 -48.729 1.00 54.81 85 LEU A CA 1
ATOM 593 C C . LEU A 1 85 ? 17.621 -5.546 -48.631 1.00 54.81 85 LEU A C 1
ATOM 595 O O . LEU A 1 85 ? 16.725 -5.428 -47.797 1.00 54.81 85 LEU A O 1
ATOM 599 N N . GLY A 1 86 ? 17.710 -6.628 -49.412 1.00 58.56 86 GLY A N 1
ATOM 600 C CA . GLY A 1 86 ? 16.785 -7.760 -49.313 1.00 58.56 86 GLY A CA 1
ATOM 601 C C . GLY A 1 86 ? 16.839 -8.487 -47.963 1.00 58.56 86 GLY A C 1
ATOM 602 O O . GLY A 1 86 ? 15.805 -8.945 -47.479 1.00 58.56 86 GLY A O 1
ATOM 603 N N . ARG A 1 87 ? 18.016 -8.564 -47.321 1.00 56.94 87 ARG A N 1
ATOM 604 C CA . ARG A 1 87 ? 18.172 -9.148 -45.974 1.00 56.94 87 ARG A CA 1
ATOM 605 C C . ARG A 1 87 ? 17.683 -8.203 -44.873 1.00 56.94 87 ARG A C 1
ATOM 607 O O . ARG A 1 87 ? 16.983 -8.653 -43.971 1.00 56.94 87 ARG A O 1
ATOM 614 N N . LEU A 1 88 ? 17.945 -6.901 -44.998 1.00 53.69 88 LEU A N 1
ATOM 615 C CA . LEU A 1 88 ? 17.413 -5.874 -44.090 1.00 53.69 88 LEU A CA 1
ATOM 616 C C . LEU A 1 88 ? 15.881 -5.823 -44.102 1.00 53.69 88 LEU A C 1
ATOM 618 O O . LEU A 1 88 ? 15.263 -5.747 -43.045 1.00 53.69 88 LEU A O 1
ATOM 622 N N . ARG A 1 89 ? 15.256 -5.966 -45.277 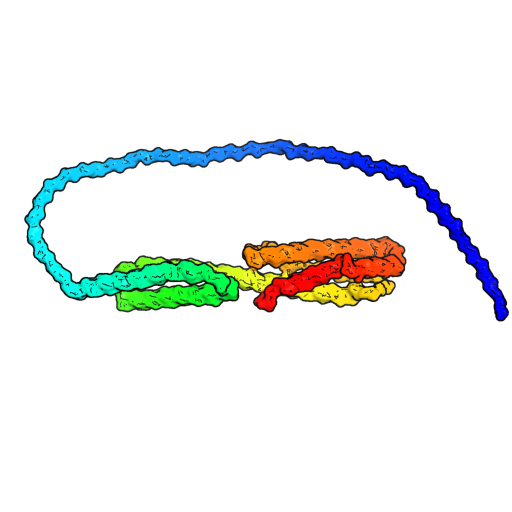1.00 57.69 89 ARG A N 1
ATOM 623 C CA . ARG A 1 89 ? 13.789 -5.984 -45.406 1.00 57.69 89 ARG A CA 1
ATOM 624 C C . ARG A 1 89 ? 13.137 -7.241 -44.813 1.00 57.69 89 ARG A C 1
ATOM 626 O O . ARG A 1 89 ? 11.958 -7.214 -44.471 1.00 57.69 89 ARG A O 1
ATOM 633 N N . ARG A 1 90 ? 13.886 -8.346 -44.692 1.00 57.81 90 ARG A N 1
ATOM 634 C CA . ARG A 1 90 ? 13.435 -9.556 -43.979 1.00 57.81 90 ARG A CA 1
ATOM 635 C C . ARG A 1 90 ? 13.561 -9.394 -42.464 1.00 57.81 90 ARG A C 1
ATOM 637 O O . ARG A 1 90 ? 12.663 -9.822 -41.754 1.00 57.81 90 ARG A O 1
ATOM 644 N N . LEU A 1 91 ? 14.603 -8.715 -41.981 1.00 54.81 91 LEU A N 1
ATOM 645 C CA . LEU A 1 91 ? 14.754 -8.389 -40.557 1.00 54.81 91 LEU A CA 1
ATOM 646 C C . LEU A 1 91 ? 13.679 -7.407 -40.069 1.00 54.81 91 LEU A C 1
ATOM 648 O O . LEU A 1 91 ? 13.087 -7.637 -39.020 1.00 54.81 91 LEU A O 1
ATOM 652 N N . THR A 1 92 ? 13.340 -6.379 -40.854 1.00 54.75 92 THR A N 1
ATOM 653 C CA . THR A 1 92 ? 12.263 -5.436 -40.496 1.00 54.75 92 THR A CA 1
ATOM 654 C C . THR A 1 92 ? 10.869 -6.056 -40.528 1.00 54.75 92 THR A C 1
ATOM 656 O O . THR A 1 92 ? 10.000 -5.603 -39.790 1.00 54.75 92 THR A O 1
ATOM 659 N N . LYS A 1 93 ? 10.649 -7.117 -41.317 1.00 54.31 93 LYS A N 1
ATOM 660 C CA . LYS A 1 93 ? 9.401 -7.899 -41.278 1.00 54.31 93 LYS A CA 1
ATOM 661 C C . LYS A 1 93 ? 9.357 -8.949 -40.164 1.00 54.31 93 LYS A C 1
ATOM 663 O O . LYS A 1 93 ? 8.266 -9.270 -39.720 1.00 54.31 93 LYS A O 1
ATOM 668 N N . ALA A 1 94 ? 10.501 -9.436 -39.683 1.00 48.88 94 ALA A N 1
ATOM 669 C CA . ALA A 1 94 ? 10.565 -10.384 -38.565 1.00 48.88 94 ALA A CA 1
ATOM 670 C C . ALA A 1 94 ? 10.461 -9.705 -37.182 1.00 48.88 94 ALA A C 1
ATOM 672 O O . ALA A 1 94 ? 10.041 -10.326 -36.208 1.00 48.88 94 ALA A O 1
ATOM 673 N N . LEU A 1 95 ? 10.811 -8.418 -37.092 1.00 50.91 95 LEU A N 1
ATOM 674 C CA . LEU A 1 95 ? 10.684 -7.607 -35.877 1.00 50.91 95 LEU A CA 1
ATOM 675 C C . LEU A 1 95 ? 9.248 -7.528 -35.308 1.00 50.91 95 LEU A C 1
ATOM 677 O O . LEU A 1 95 ? 9.091 -7.794 -34.116 1.00 50.91 95 LEU A O 1
ATOM 681 N N . PRO A 1 96 ? 8.182 -7.251 -36.086 1.00 51.72 96 PRO A N 1
ATOM 682 C CA . PRO A 1 96 ? 6.821 -7.210 -35.537 1.00 51.72 96 PRO A CA 1
ATOM 683 C C . PRO A 1 96 ? 6.326 -8.577 -35.037 1.00 51.72 96 PRO A C 1
ATOM 685 O O . PRO A 1 96 ? 5.521 -8.634 -34.114 1.00 51.72 96 PRO A O 1
ATOM 688 N N . GLU A 1 97 ? 6.853 -9.679 -35.573 1.00 49.47 97 GLU A N 1
ATOM 689 C CA . GLU A 1 97 ? 6.436 -11.041 -35.214 1.00 49.47 97 GLU A CA 1
ATOM 690 C C . GLU A 1 97 ? 7.090 -11.542 -33.917 1.00 49.47 97 GLU A C 1
ATOM 692 O O . GLU A 1 97 ? 6.477 -12.286 -33.151 1.00 49.47 97 GLU A O 1
ATOM 697 N N . ALA A 1 98 ? 8.295 -11.055 -33.600 1.00 45.47 98 ALA A N 1
ATOM 698 C CA . ALA A 1 98 ? 8.860 -11.201 -32.262 1.00 45.47 98 ALA A CA 1
ATOM 699 C C . ALA A 1 98 ? 8.037 -10.408 -31.230 1.00 45.47 98 ALA A C 1
ATOM 701 O O . ALA A 1 98 ? 7.834 -10.904 -30.125 1.00 45.47 98 ALA A O 1
ATOM 702 N N . THR A 1 99 ? 7.482 -9.251 -31.630 1.00 49.75 99 THR A N 1
ATOM 703 C CA . THR A 1 99 ? 6.763 -8.288 -30.767 1.00 49.75 99 THR A CA 1
ATOM 704 C C . THR A 1 99 ? 5.484 -8.804 -30.105 1.00 49.75 99 THR A C 1
ATOM 706 O O . THR A 1 99 ? 5.030 -8.248 -29.111 1.00 49.75 99 THR A O 1
ATOM 709 N N . ASN A 1 100 ? 4.949 -9.926 -30.588 1.00 45.12 100 ASN A N 1
ATOM 710 C CA . ASN A 1 100 ? 3.678 -10.486 -30.130 1.00 45.12 100 ASN A CA 1
ATOM 711 C C . ASN A 1 100 ? 3.800 -11.711 -29.206 1.00 45.12 100 ASN A C 1
ATOM 713 O O . ASN A 1 100 ? 2.805 -12.397 -28.969 1.00 45.12 100 ASN A O 1
ATOM 717 N N . ARG A 1 101 ? 4.987 -12.025 -28.663 1.00 43.91 101 ARG A N 1
ATOM 718 C CA . ARG A 1 101 ? 5.119 -13.131 -27.696 1.00 43.91 101 ARG A CA 1
ATOM 719 C C . ARG A 1 101 ? 4.893 -12.653 -26.248 1.00 43.91 101 ARG A C 1
ATOM 721 O O . ARG A 1 101 ? 5.670 -11.839 -25.756 1.00 43.91 101 ARG A O 1
ATOM 728 N N . PRO A 1 102 ? 3.925 -13.230 -25.503 1.00 48.44 102 PRO A N 1
ATOM 729 C CA . PRO A 1 102 ? 3.587 -12.830 -24.127 1.00 48.44 102 PRO A CA 1
ATOM 730 C C . PRO A 1 102 ? 4.669 -13.160 -23.077 1.00 48.44 102 PRO A C 1
ATOM 732 O O . PRO A 1 102 ? 4.508 -12.852 -21.900 1.00 48.44 102 PRO A O 1
ATOM 735 N N . ALA A 1 103 ? 5.802 -13.741 -23.484 1.00 46.66 103 ALA A N 1
ATOM 736 C CA . ALA A 1 103 ? 6.933 -14.059 -22.608 1.00 46.66 103 ALA A CA 1
ATOM 737 C C . ALA A 1 103 ? 7.715 -12.819 -22.123 1.00 46.66 103 ALA A C 1
ATOM 739 O O . ALA A 1 103 ? 8.562 -12.920 -21.239 1.00 46.66 103 ALA A O 1
ATOM 740 N N . TRP A 1 104 ? 7.452 -11.639 -22.685 1.00 44.59 104 TRP A N 1
ATOM 741 C CA . TRP A 1 104 ? 8.205 -10.415 -22.388 1.00 44.59 104 TRP A CA 1
ATOM 742 C C . TRP A 1 104 ? 7.730 -9.668 -21.147 1.00 44.59 104 TRP A C 1
ATOM 744 O O . TRP A 1 104 ? 8.438 -8.802 -20.637 1.00 44.59 104 TRP A O 1
ATOM 754 N N . ALA A 1 105 ? 6.561 -10.037 -20.624 1.00 50.41 105 ALA A N 1
ATOM 755 C CA . ALA A 1 105 ? 6.033 -9.477 -19.388 1.00 50.41 105 ALA A CA 1
ATOM 756 C C . ALA A 1 105 ? 6.883 -9.846 -18.156 1.00 50.41 105 ALA A C 1
ATOM 758 O O . ALA A 1 105 ? 6.851 -9.123 -17.163 1.00 50.41 105 ALA A O 1
ATOM 759 N N . ALA A 1 106 ? 7.667 -10.931 -18.224 1.00 53.16 106 ALA A N 1
ATOM 760 C CA . ALA A 1 106 ? 8.443 -11.434 -17.091 1.00 53.16 106 ALA A CA 1
ATOM 761 C C . ALA A 1 106 ? 9.836 -10.788 -16.935 1.00 53.16 106 ALA A C 1
ATOM 763 O O . ALA A 1 106 ? 10.332 -10.705 -15.817 1.00 53.16 106 ALA A O 1
ATOM 764 N N . TYR A 1 107 ? 10.462 -10.285 -18.011 1.00 52.72 107 TYR A N 1
ATOM 765 C CA . TYR A 1 107 ? 11.819 -9.701 -17.956 1.00 52.72 107 TYR A CA 1
ATOM 766 C C . TYR A 1 107 ? 11.964 -8.380 -18.739 1.00 52.72 107 TYR A C 1
ATOM 768 O O . TYR A 1 107 ? 12.855 -8.247 -19.582 1.00 52.72 107 TYR A O 1
ATOM 776 N N . PRO A 1 108 ? 11.133 -7.356 -18.463 1.00 58.88 108 PRO A N 1
ATOM 777 C CA . PRO A 1 108 ? 11.199 -6.088 -19.185 1.00 58.88 108 PRO A CA 1
ATOM 778 C C . PRO A 1 108 ? 12.526 -5.350 -18.957 1.00 58.88 108 PRO A C 1
ATOM 780 O O . PRO A 1 108 ? 13.053 -4.759 -19.891 1.00 58.88 108 PRO A O 1
ATOM 783 N N . ARG A 1 109 ? 13.118 -5.425 -17.754 1.00 58.53 109 ARG A N 1
ATOM 784 C CA . ARG A 1 109 ? 14.383 -4.733 -17.438 1.00 58.53 109 ARG A CA 1
ATOM 785 C C . ARG A 1 109 ? 15.546 -5.266 -18.278 1.00 58.53 109 ARG A C 1
ATOM 787 O O . ARG A 1 109 ? 16.228 -4.493 -18.937 1.00 58.53 109 ARG A O 1
ATOM 794 N N . THR A 1 110 ? 15.724 -6.584 -18.327 1.00 62.91 110 THR A N 1
ATOM 795 C CA . THR A 1 110 ? 16.832 -7.203 -19.066 1.00 62.91 110 THR A CA 1
ATOM 796 C C . THR A 1 110 ? 16.659 -7.046 -20.570 1.00 62.91 110 THR A C 1
ATOM 798 O O . THR A 1 110 ? 17.624 -6.740 -21.259 1.00 62.91 110 THR A O 1
ATOM 801 N N . VAL A 1 111 ? 15.435 -7.191 -21.089 1.00 62.97 111 VAL A N 1
ATOM 802 C CA . VAL A 1 111 ? 15.172 -7.035 -22.527 1.00 62.97 111 VAL A CA 1
ATOM 803 C C . VAL A 1 111 ? 15.373 -5.588 -22.962 1.00 62.97 111 VAL A C 1
ATOM 805 O O . VAL A 1 111 ? 16.055 -5.356 -23.955 1.00 62.97 111 VAL A O 1
ATOM 808 N N . VAL A 1 112 ? 14.856 -4.611 -22.209 1.00 64.19 112 VAL A N 1
ATOM 809 C CA . VAL A 1 112 ? 15.037 -3.190 -22.541 1.00 64.19 112 VAL A CA 1
ATOM 810 C C . VAL A 1 112 ? 16.511 -2.800 -22.455 1.00 64.19 112 VAL A C 1
ATOM 812 O O . VAL A 1 112 ? 17.017 -2.189 -23.388 1.00 64.19 112 VAL A O 1
ATOM 815 N N . SER A 1 113 ? 17.237 -3.211 -21.411 1.00 63.78 113 SER A N 1
ATOM 816 C CA . SER A 1 113 ? 18.675 -2.937 -21.314 1.00 63.78 113 SER A CA 1
ATOM 817 C C . SER A 1 113 ? 19.464 -3.600 -22.442 1.00 63.78 113 SER A C 1
ATOM 819 O O . SER A 1 113 ? 20.275 -2.938 -23.077 1.00 63.78 113 SER A O 1
ATOM 821 N N . VAL A 1 114 ? 19.212 -4.876 -22.749 1.00 71.62 114 VAL A N 1
ATOM 822 C CA . VAL A 1 114 ? 19.914 -5.597 -23.827 1.00 71.62 114 VAL A CA 1
ATOM 823 C C . VAL A 1 114 ? 19.613 -4.986 -25.194 1.00 71.62 114 VAL A C 1
ATOM 825 O O . VAL A 1 114 ? 20.522 -4.857 -26.010 1.00 71.62 114 VAL A O 1
ATOM 828 N N . VAL A 1 115 ? 18.371 -4.568 -25.448 1.00 71.06 115 VAL A N 1
ATOM 829 C CA . VAL A 1 115 ? 17.994 -3.902 -26.702 1.00 71.06 115 VAL A CA 1
ATOM 830 C C . VAL A 1 115 ? 18.633 -2.519 -26.795 1.00 71.06 115 VAL A C 1
ATOM 832 O O . VAL A 1 115 ? 19.199 -2.194 -27.837 1.00 71.06 115 VAL A O 1
ATOM 835 N N . SER A 1 116 ? 18.618 -1.732 -25.718 1.00 66.38 116 SER A N 1
ATOM 836 C CA . SER A 1 116 ? 19.244 -0.407 -25.682 1.00 66.38 116 SER A CA 1
ATOM 837 C C . SER A 1 116 ? 20.760 -0.492 -25.845 1.00 66.38 116 SER A C 1
ATOM 839 O O . SER A 1 116 ? 21.308 0.162 -26.729 1.00 66.38 116 SER A O 1
ATOM 841 N N . TYR A 1 117 ? 21.446 -1.346 -25.078 1.00 71.75 117 TYR A N 1
ATOM 842 C CA . TYR A 1 117 ? 22.888 -1.566 -25.231 1.00 71.75 117 TYR A CA 1
ATOM 843 C C . TYR A 1 117 ? 23.232 -2.183 -26.587 1.00 71.75 117 TYR A C 1
ATOM 845 O O . TYR A 1 117 ? 24.243 -1.817 -27.178 1.00 71.75 117 TYR A O 1
ATOM 853 N N . GLY A 1 118 ? 22.382 -3.066 -27.116 1.00 72.06 118 GLY A N 1
ATOM 854 C CA . GLY A 1 118 ? 22.535 -3.641 -28.449 1.00 72.06 118 GLY A CA 1
ATOM 855 C C . GLY A 1 118 ? 22.453 -2.582 -29.547 1.00 72.06 118 GLY A C 1
ATOM 856 O O . GLY A 1 118 ? 23.325 -2.529 -30.410 1.00 72.06 118 GLY A O 1
ATOM 857 N N . LEU A 1 119 ? 21.458 -1.694 -29.493 1.00 69.62 119 LEU A N 1
ATOM 858 C CA . LEU A 1 119 ? 21.322 -0.574 -30.430 1.00 69.62 119 LEU A CA 1
ATOM 859 C C . LEU A 1 119 ? 22.483 0.416 -30.310 1.00 69.62 119 LEU A C 1
ATOM 861 O O . LEU A 1 119 ? 22.977 0.891 -31.330 1.00 69.62 119 LEU A O 1
ATOM 865 N N . LEU A 1 120 ? 22.956 0.682 -29.091 1.00 71.38 120 LEU A N 1
ATOM 866 C CA . LEU A 1 120 ? 24.076 1.588 -28.839 1.00 71.38 120 LEU A CA 1
ATOM 867 C C . LEU A 1 120 ? 25.403 0.995 -29.334 1.00 71.38 120 LEU A C 1
ATOM 869 O O . LEU A 1 120 ? 26.187 1.689 -29.975 1.00 71.38 120 LEU A O 1
ATOM 873 N N . ALA A 1 121 ? 25.616 -0.308 -29.134 1.00 69.69 121 ALA A N 1
ATOM 874 C CA . ALA A 1 121 ? 26.753 -1.038 -29.684 1.00 69.69 121 ALA A CA 1
ATOM 875 C C . ALA A 1 121 ? 26.712 -1.078 -31.218 1.00 69.69 121 ALA A C 1
ATOM 877 O O . ALA A 1 121 ? 27.731 -0.856 -31.868 1.00 69.69 121 ALA A O 1
ATOM 878 N N . VAL A 1 122 ? 25.535 -1.297 -31.815 1.00 71.94 122 VAL A N 1
ATOM 879 C CA . VAL A 1 122 ? 25.353 -1.229 -33.272 1.00 71.94 122 VAL A CA 1
ATOM 880 C C . VAL A 1 122 ? 25.654 0.180 -33.782 1.00 71.94 122 VAL A C 1
ATOM 882 O O . VAL A 1 122 ? 26.403 0.322 -34.745 1.00 71.94 122 VAL A O 1
ATOM 885 N N . ALA A 1 123 ? 25.152 1.223 -33.119 1.00 68.69 123 ALA A N 1
ATOM 886 C CA . ALA A 1 123 ? 25.443 2.609 -33.473 1.00 68.69 123 ALA A CA 1
ATOM 887 C C . ALA A 1 123 ? 26.938 2.935 -33.386 1.00 68.69 123 ALA A C 1
ATOM 889 O O . ALA A 1 123 ? 27.487 3.536 -34.309 1.00 68.69 123 ALA A O 1
ATOM 890 N N . PHE A 1 124 ? 27.611 2.463 -32.336 1.00 70.56 124 PHE A N 1
ATOM 891 C CA . PHE A 1 124 ? 29.054 2.596 -32.172 1.00 70.56 124 PHE A CA 1
ATOM 892 C C . PHE A 1 124 ? 29.822 1.904 -33.306 1.00 70.56 124 PHE A C 1
ATOM 894 O O . PHE A 1 124 ? 30.680 2.519 -33.933 1.00 70.56 124 PHE A O 1
ATOM 901 N N . VAL A 1 125 ? 29.470 0.657 -33.639 1.00 75.06 125 VAL A N 1
ATOM 902 C CA . VAL A 1 125 ? 30.099 -0.090 -34.740 1.00 75.06 125 VAL A CA 1
ATOM 903 C C . VAL A 1 125 ? 29.884 0.612 -36.083 1.00 75.06 125 VAL A C 1
ATOM 905 O O . VAL A 1 125 ? 30.828 0.719 -36.865 1.00 75.06 125 VAL A O 1
ATOM 908 N N . LEU A 1 126 ? 28.683 1.139 -36.354 1.00 67.62 126 LEU A N 1
ATOM 909 C CA . LEU A 1 126 ? 28.434 1.927 -37.566 1.00 67.62 126 LEU A CA 1
ATOM 910 C C . LEU A 1 126 ? 29.269 3.216 -37.600 1.00 67.62 126 LEU A C 1
ATOM 912 O O . LEU A 1 126 ? 29.800 3.551 -38.658 1.00 67.62 126 LEU A O 1
ATOM 916 N N . GLY A 1 127 ? 29.422 3.902 -36.465 1.00 66.50 127 GLY A N 1
ATOM 917 C CA . GLY A 1 127 ? 30.274 5.088 -36.344 1.00 66.50 127 GLY A CA 1
ATOM 918 C C . GLY A 1 127 ? 31.748 4.782 -36.623 1.00 66.50 127 GLY A C 1
ATOM 919 O O . GLY A 1 127 ? 32.387 5.482 -37.406 1.00 66.50 127 GLY A O 1
ATOM 920 N N . VAL A 1 128 ? 32.268 3.684 -36.064 1.00 72.50 128 VAL A N 1
ATOM 921 C CA . VAL A 1 128 ? 33.642 3.221 -36.317 1.00 72.50 128 VAL A CA 1
ATOM 922 C C . VAL A 1 128 ? 33.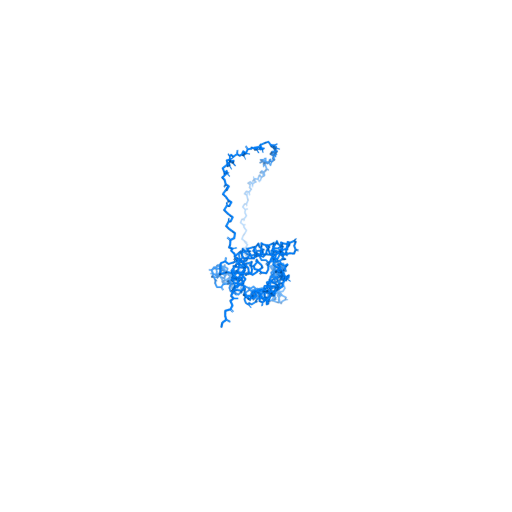835 2.862 -37.793 1.00 72.50 128 VAL A C 1
ATOM 924 O O . VAL A 1 128 ? 34.802 3.300 -38.407 1.00 72.50 128 VAL A O 1
ATOM 927 N N . ILE A 1 129 ? 32.904 2.118 -38.404 1.00 68.94 129 ILE A N 1
ATOM 928 C CA . ILE A 1 129 ? 32.974 1.757 -39.832 1.00 68.94 129 ILE A CA 1
ATOM 929 C C . ILE A 1 129 ? 32.961 3.006 -40.726 1.00 68.94 129 ILE A C 1
ATOM 931 O O . ILE A 1 129 ? 33.672 3.041 -41.733 1.00 68.94 129 ILE A O 1
ATOM 935 N N . TRP A 1 130 ? 32.173 4.023 -40.369 1.00 67.50 130 TRP A N 1
ATOM 936 C CA . TRP A 1 130 ? 32.121 5.291 -41.095 1.00 67.50 130 TRP A CA 1
ATOM 937 C C . TRP A 1 130 ? 33.443 6.062 -41.010 1.00 67.50 130 TRP A C 1
ATOM 939 O O . TRP A 1 130 ? 33.941 6.516 -42.039 1.00 67.50 130 TRP A O 1
ATOM 949 N N . PHE A 1 131 ? 34.058 6.125 -39.823 1.00 69.12 131 PHE A N 1
ATOM 950 C CA . PHE A 1 131 ? 35.346 6.796 -39.604 1.00 69.12 131 PHE A CA 1
ATOM 951 C C . PHE A 1 131 ? 36.457 6.273 -40.533 1.00 69.12 131 PHE A C 1
ATOM 953 O O . PHE A 1 131 ? 37.295 7.041 -40.998 1.00 69.12 131 PHE A O 1
ATOM 960 N N . PHE A 1 132 ? 36.434 4.982 -40.880 1.00 76.19 132 PHE A N 1
ATOM 961 C CA . PHE A 1 132 ? 37.407 4.377 -41.796 1.00 76.19 132 PHE A CA 1
ATOM 962 C C . PHE A 1 132 ? 37.075 4.533 -43.299 1.00 76.19 132 PHE A C 1
ATOM 964 O O . PHE A 1 132 ? 37.880 4.118 -44.134 1.00 76.19 132 PHE A O 1
ATOM 971 N N . LYS A 1 133 ? 35.919 5.104 -43.687 1.00 70.88 133 LYS A N 1
ATOM 972 C CA . LYS A 1 133 ? 35.521 5.312 -45.101 1.00 70.88 133 LYS A CA 1
ATOM 973 C C . LYS A 1 133 ? 34.842 6.676 -45.355 1.00 70.88 133 LYS A C 1
ATOM 975 O O . LYS A 1 133 ? 33.644 6.712 -45.656 1.00 70.88 133 LYS A O 1
ATOM 980 N N . PRO A 1 134 ? 35.604 7.782 -45.327 1.00 62.81 134 PRO A N 1
ATOM 981 C CA . PRO A 1 134 ? 35.062 9.140 -45.443 1.00 62.81 134 PRO A CA 1
ATOM 982 C C . PRO A 1 134 ? 34.471 9.501 -46.824 1.00 62.81 134 PRO A C 1
ATOM 984 O O . PRO A 1 134 ? 33.562 10.322 -4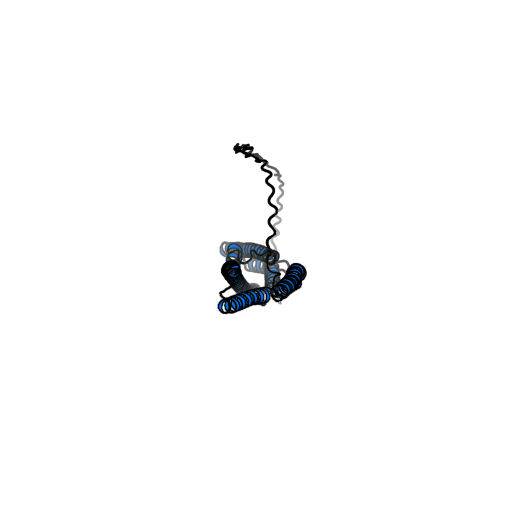6.890 1.00 62.81 134 PRO A O 1
ATOM 987 N N . ASP A 1 135 ? 34.877 8.851 -47.923 1.00 73.88 135 ASP A N 1
ATOM 988 C CA . ASP A 1 135 ? 34.471 9.241 -49.295 1.00 73.88 135 ASP A CA 1
ATOM 989 C C . ASP A 1 135 ? 32.992 8.976 -49.670 1.00 73.88 135 ASP A C 1
ATOM 991 O O . ASP A 1 135 ? 32.569 9.241 -50.795 1.00 73.88 135 ASP A O 1
ATOM 995 N N . ASN A 1 136 ? 32.156 8.450 -48.765 1.00 65.88 136 ASN A N 1
ATOM 996 C CA . ASN A 1 136 ? 30.716 8.289 -49.013 1.00 65.88 136 ASN A CA 1
ATOM 997 C C . ASN A 1 136 ? 29.884 9.300 -48.204 1.00 65.88 136 ASN A C 1
ATOM 999 O O . ASN A 1 136 ? 29.327 8.966 -47.157 1.00 65.88 136 ASN A O 1
ATOM 1003 N N . SER A 1 137 ? 29.683 10.493 -48.772 1.00 64.62 137 SER A N 1
ATOM 1004 C CA . SER A 1 137 ? 28.829 11.577 -48.237 1.00 64.62 137 SER A CA 1
ATOM 1005 C C . SER A 1 137 ? 27.372 11.156 -47.925 1.00 64.62 137 SER A C 1
ATOM 1007 O O . SER A 1 137 ? 26.684 11.766 -47.116 1.00 64.62 137 SER A O 1
ATOM 1009 N N . ARG A 1 138 ? 26.896 10.027 -48.469 1.00 70.88 138 ARG A N 1
ATOM 1010 C CA . ARG A 1 138 ? 25.532 9.510 -48.235 1.00 70.88 138 ARG A CA 1
ATOM 1011 C C . ARG A 1 138 ? 25.268 8.981 -46.815 1.00 70.88 138 ARG A C 1
ATOM 1013 O O . ARG A 1 138 ? 24.117 8.692 -46.501 1.00 70.88 138 ARG A O 1
ATOM 1020 N N . TRP A 1 139 ? 26.296 8.801 -45.983 1.00 68.62 139 TRP A N 1
ATOM 1021 C CA . TRP A 1 139 ? 26.155 8.226 -44.635 1.00 68.62 139 TRP A CA 1
ATOM 1022 C C . TRP A 1 139 ? 26.026 9.260 -43.516 1.00 68.62 139 TRP A C 1
ATOM 1024 O O . TRP A 1 139 ? 25.547 8.916 -42.437 1.00 68.62 139 TRP A O 1
ATOM 1034 N N . GLU A 1 140 ? 26.382 10.516 -43.777 1.00 69.44 140 GLU A N 1
ATOM 1035 C CA . GLU A 1 140 ? 26.306 11.610 -42.804 1.00 69.44 140 GLU A CA 1
ATOM 1036 C C . GLU A 1 140 ? 24.891 11.789 -42.200 1.00 69.44 140 GLU A C 1
ATOM 1038 O O . GLU A 1 140 ? 24.772 11.837 -40.972 1.00 69.44 140 GLU A O 1
ATOM 1043 N N . PRO A 1 141 ? 23.786 11.733 -42.982 1.00 76.38 141 PRO A N 1
ATOM 1044 C CA . PRO A 1 141 ? 22.437 11.855 -42.422 1.00 76.38 141 PRO A CA 1
ATOM 1045 C C . PRO A 1 141 ? 22.032 10.647 -41.570 1.00 76.38 141 PRO A C 1
ATOM 1047 O O . PRO A 1 141 ? 21.272 10.782 -40.610 1.00 76.38 141 PRO A O 1
ATOM 1050 N N . ALA A 1 142 ? 22.528 9.455 -41.920 1.00 71.12 142 ALA A N 1
ATOM 1051 C CA . ALA A 1 142 ? 22.183 8.215 -41.235 1.00 71.12 142 ALA A CA 1
ATOM 1052 C C . ALA A 1 142 ? 22.830 8.148 -39.847 1.00 71.12 142 ALA A C 1
ATOM 1054 O O . ALA A 1 142 ? 22.157 7.789 -38.882 1.00 71.12 142 ALA A O 1
ATOM 1055 N N . VAL A 1 143 ? 24.104 8.542 -39.736 1.00 71.06 143 VAL A N 1
ATOM 1056 C CA . VAL A 1 143 ? 24.811 8.610 -38.450 1.00 71.06 143 VAL A CA 1
ATOM 1057 C C . VAL A 1 143 ? 24.180 9.673 -37.553 1.00 71.06 143 VAL A C 1
ATOM 1059 O O . VAL A 1 143 ? 23.884 9.384 -36.398 1.00 71.06 143 VAL A O 1
ATOM 1062 N N . ASN A 1 144 ? 23.876 10.862 -38.085 1.00 74.56 144 ASN A N 1
ATOM 1063 C CA . ASN A 1 144 ? 23.260 11.931 -37.296 1.00 74.56 144 ASN A CA 1
ATOM 1064 C C . ASN A 1 144 ? 21.864 11.538 -36.771 1.00 74.56 144 ASN A C 1
ATOM 1066 O O . ASN A 1 144 ? 21.556 11.705 -35.591 1.00 74.56 144 ASN A O 1
ATOM 1070 N N . SER A 1 145 ? 21.044 10.912 -37.623 1.00 72.00 145 SER A N 1
ATOM 1071 C CA . SER A 1 145 ? 19.729 10.393 -37.218 1.00 72.00 145 SER A CA 1
ATOM 1072 C C . SER A 1 145 ? 19.847 9.302 -36.149 1.00 72.00 145 SER A C 1
ATOM 1074 O O . SER A 1 145 ? 19.050 9.265 -35.214 1.00 72.00 145 SER A O 1
ATOM 1076 N N . LEU A 1 146 ? 20.852 8.425 -36.252 1.00 73.94 146 LEU A N 1
ATOM 1077 C CA . LEU A 1 146 ? 21.077 7.351 -35.287 1.00 73.94 146 LEU A CA 1
ATOM 1078 C C . LEU A 1 146 ? 21.537 7.885 -33.928 1.00 73.94 146 LEU A C 1
ATOM 1080 O O . LEU A 1 146 ? 21.045 7.420 -32.904 1.00 73.94 146 LEU A O 1
ATOM 1084 N N . THR A 1 147 ? 22.417 8.887 -33.914 1.00 76.81 147 THR A N 1
ATOM 1085 C CA . THR A 1 147 ? 22.833 9.576 -32.685 1.00 76.81 147 THR A CA 1
ATOM 1086 C C . THR A 1 147 ? 21.646 10.257 -32.009 1.00 76.81 147 THR A C 1
ATOM 1088 O O . THR A 1 147 ? 21.490 10.150 -30.794 1.00 76.81 147 THR A O 1
ATOM 1091 N N . LEU A 1 148 ? 20.760 10.891 -32.783 1.00 76.25 148 LEU A N 1
ATOM 1092 C CA . LEU A 1 148 ? 19.552 11.526 -32.254 1.00 76.25 148 LEU A CA 1
ATOM 1093 C C . LEU A 1 148 ? 18.588 10.494 -31.650 1.00 76.25 148 LEU A C 1
ATOM 1095 O O . LEU A 1 148 ? 18.096 10.686 -30.539 1.00 76.25 148 LEU A O 1
ATOM 1099 N N . ILE A 1 149 ? 18.370 9.365 -32.332 1.00 77.12 149 ILE A N 1
ATOM 1100 C CA . ILE A 1 149 ? 17.553 8.258 -31.812 1.00 77.12 149 ILE A CA 1
ATOM 1101 C C . ILE A 1 149 ? 18.187 7.657 -30.553 1.00 77.12 149 ILE A C 1
ATOM 1103 O O . ILE A 1 149 ? 17.471 7.376 -29.593 1.00 77.12 149 ILE A O 1
ATOM 1107 N N . ALA A 1 150 ? 19.510 7.481 -30.522 1.00 75.12 150 ALA A N 1
ATOM 1108 C CA . ALA A 1 150 ? 20.220 6.972 -29.353 1.00 75.12 150 ALA A CA 1
ATOM 1109 C C . ALA A 1 150 ? 20.082 7.923 -28.152 1.00 75.12 150 ALA A C 1
ATOM 1111 O O . ALA A 1 150 ? 19.748 7.469 -27.059 1.00 75.12 150 ALA A O 1
ATOM 1112 N N . GLY A 1 151 ? 20.247 9.234 -28.363 1.00 77.31 151 GLY A N 1
ATOM 1113 C CA . GLY A 1 151 ? 20.042 10.253 -27.330 1.00 77.31 151 GLY A CA 1
ATOM 1114 C C . GLY A 1 151 ? 18.606 10.268 -26.800 1.00 77.31 151 GLY A C 1
ATOM 1115 O O . GLY A 1 151 ? 18.395 10.244 -25.588 1.00 77.31 151 GLY A O 1
ATOM 1116 N N . LEU A 1 152 ? 17.612 10.208 -27.693 1.00 76.19 152 LEU A N 1
ATOM 1117 C CA . LEU A 1 152 ? 16.203 10.124 -27.302 1.00 76.19 152 LEU A CA 1
ATOM 1118 C C . LEU A 1 152 ? 15.914 8.838 -26.513 1.00 76.19 152 LEU A C 1
ATOM 1120 O O . LEU A 1 152 ? 15.242 8.879 -25.485 1.00 76.19 152 LEU A O 1
ATOM 1124 N N . THR A 1 153 ? 16.465 7.704 -26.956 1.00 73.75 153 THR A N 1
ATOM 1125 C CA . THR A 1 153 ? 16.308 6.405 -26.284 1.00 73.75 153 THR A CA 1
ATOM 1126 C C . THR A 1 153 ? 16.925 6.420 -24.884 1.00 73.75 153 THR A C 1
ATOM 1128 O O . THR A 1 153 ? 16.311 5.896 -23.956 1.00 73.75 153 THR A O 1
ATOM 1131 N N . GLY A 1 154 ? 18.085 7.062 -24.703 1.00 76.69 154 GLY A N 1
ATOM 1132 C CA . GLY A 1 154 ? 18.728 7.224 -23.394 1.00 76.69 154 GLY A CA 1
ATOM 1133 C C . GLY A 1 154 ? 17.810 7.891 -22.368 1.00 76.69 154 GLY A C 1
ATOM 1134 O O . GLY A 1 154 ? 17.614 7.352 -21.279 1.00 76.69 154 GLY A O 1
ATOM 1135 N N . ILE A 1 155 ? 17.139 8.980 -22.760 1.00 77.88 155 ILE A N 1
ATOM 1136 C CA . ILE A 1 155 ? 16.185 9.692 -21.893 1.00 77.88 155 ILE A CA 1
ATOM 1137 C C . ILE A 1 155 ? 15.034 8.770 -21.468 1.00 77.88 155 ILE A C 1
ATOM 1139 O O . ILE A 1 155 ? 14.654 8.745 -20.298 1.00 77.88 155 ILE A O 1
ATOM 1143 N N . PHE A 1 156 ? 14.473 7.982 -22.389 1.00 75.56 156 PHE A N 1
ATOM 1144 C CA . PHE A 1 156 ? 13.402 7.042 -22.044 1.00 75.56 156 PHE A CA 1
ATOM 1145 C C . PHE A 1 156 ? 13.873 5.955 -21.073 1.00 75.56 156 PHE A C 1
ATOM 1147 O O . PHE A 1 156 ? 13.147 5.632 -20.134 1.00 75.56 156 PHE A O 1
ATOM 1154 N N . VAL A 1 157 ? 15.081 5.414 -21.254 1.00 78.56 157 VAL A N 1
ATOM 1155 C CA . VAL A 1 157 ? 15.642 4.391 -20.356 1.00 78.56 157 VAL A CA 1
ATOM 1156 C C . VAL A 1 157 ? 15.839 4.939 -18.945 1.00 78.56 157 VAL A C 1
ATOM 1158 O O . VAL A 1 157 ? 15.452 4.273 -17.984 1.00 78.56 157 VAL A O 1
ATOM 1161 N N . GLU A 1 158 ? 16.368 6.155 -18.803 1.00 80.31 158 GLU A N 1
ATOM 1162 C CA . GLU A 1 158 ? 16.526 6.808 -17.498 1.00 80.31 158 GLU A CA 1
ATOM 1163 C C . GLU A 1 158 ? 15.173 7.018 -16.815 1.00 80.31 158 GLU A C 1
ATOM 1165 O O . GLU A 1 158 ? 15.001 6.682 -15.644 1.00 80.31 158 GLU A O 1
ATOM 1170 N N . ARG A 1 159 ? 14.169 7.494 -17.563 1.00 85.19 159 ARG A N 1
ATOM 1171 C CA . ARG A 1 159 ? 12.811 7.698 -17.035 1.00 85.19 159 ARG A CA 1
ATOM 1172 C C . ARG A 1 159 ? 12.155 6.389 -16.605 1.00 85.19 159 ARG A C 1
ATOM 1174 O O . ARG A 1 159 ? 11.526 6.348 -15.549 1.00 85.19 159 ARG A O 1
ATOM 1181 N N . LEU A 1 160 ? 12.308 5.325 -17.392 1.00 80.69 160 LEU A N 1
ATOM 1182 C CA . LEU A 1 160 ? 11.765 4.006 -17.065 1.00 80.69 160 LEU A CA 1
ATOM 1183 C C . LEU A 1 160 ? 12.468 3.389 -15.854 1.00 80.69 160 LEU A C 1
ATOM 1185 O O . LEU A 1 160 ? 11.804 2.791 -15.008 1.00 80.69 160 LEU A O 1
ATOM 1189 N N . THR A 1 161 ? 13.786 3.557 -15.750 1.00 83.56 161 THR A N 1
ATOM 1190 C CA . THR A 1 161 ? 14.571 3.057 -14.614 1.00 83.56 161 THR A CA 1
ATOM 1191 C C . THR A 1 161 ? 14.190 3.794 -13.335 1.00 83.56 161 THR A C 1
ATOM 1193 O O . THR A 1 161 ? 13.791 3.144 -12.372 1.00 83.56 161 THR A O 1
ATOM 1196 N N . ALA A 1 162 ? 14.154 5.130 -13.364 1.00 85.12 162 ALA A N 1
ATOM 1197 C CA . ALA A 1 162 ? 13.753 5.947 -12.220 1.00 85.12 162 ALA A CA 1
ATOM 1198 C C . ALA A 1 162 ? 12.313 5.651 -11.759 1.00 85.12 162 ALA A C 1
ATOM 1200 O O . ALA A 1 162 ? 12.038 5.561 -10.564 1.00 85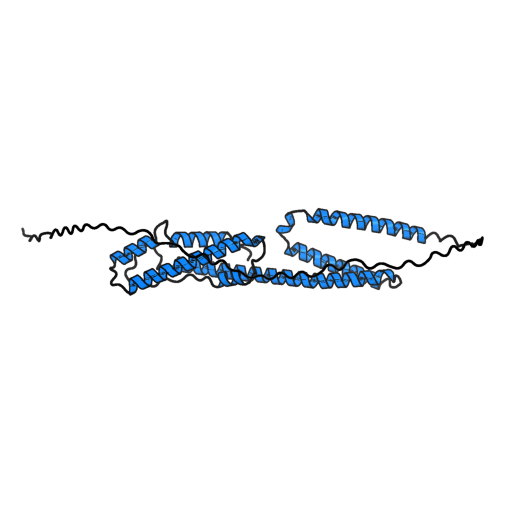.12 162 ALA A O 1
ATOM 1201 N N . ALA A 1 163 ? 11.377 5.447 -12.694 1.00 84.44 163 ALA A N 1
ATOM 1202 C CA . ALA A 1 163 ? 10.010 5.052 -12.353 1.00 84.44 163 ALA A CA 1
ATOM 1203 C C . ALA A 1 163 ? 9.957 3.655 -11.712 1.00 84.44 163 ALA A C 1
ATOM 1205 O O . ALA A 1 163 ? 9.184 3.420 -10.781 1.00 84.44 163 ALA A O 1
ATOM 1206 N N . ALA A 1 164 ? 10.781 2.723 -12.194 1.00 86.94 164 ALA A N 1
ATOM 1207 C CA . ALA A 1 164 ? 10.839 1.374 -11.656 1.00 86.94 164 ALA A CA 1
ATOM 1208 C C . ALA A 1 164 ? 11.479 1.328 -10.258 1.00 86.94 164 ALA A C 1
ATOM 1210 O O . ALA A 1 164 ? 11.004 0.556 -9.429 1.00 86.94 164 ALA A O 1
ATOM 1211 N N . GLU A 1 165 ? 12.513 2.134 -10.007 1.00 90.75 165 GLU A N 1
ATOM 1212 C CA . GLU A 1 165 ? 13.154 2.299 -8.694 1.00 90.75 165 GLU A CA 1
ATOM 1213 C C . GLU A 1 165 ? 12.191 2.922 -7.683 1.00 90.75 165 GLU A C 1
ATOM 1215 O O . GLU A 1 165 ? 11.969 2.359 -6.609 1.00 90.75 165 GLU A O 1
ATOM 1220 N N . ARG A 1 166 ? 11.512 4.008 -8.076 1.00 90.62 166 ARG A N 1
ATOM 1221 C CA . ARG A 1 166 ? 10.489 4.651 -7.245 1.00 90.62 166 ARG A CA 1
ATOM 1222 C C . ARG A 1 166 ? 9.363 3.686 -6.881 1.00 90.62 166 ARG A C 1
ATOM 1224 O O . ARG A 1 166 ? 8.896 3.681 -5.747 1.00 90.62 166 ARG A O 1
ATOM 1231 N N . ARG A 1 167 ? 8.929 2.844 -7.827 1.00 93.44 167 ARG A N 1
ATOM 1232 C CA . ARG A 1 167 ? 7.920 1.810 -7.558 1.00 93.44 167 ARG A CA 1
ATOM 1233 C C . ARG A 1 167 ? 8.408 0.791 -6.528 1.00 93.44 167 ARG A C 1
ATOM 1235 O O . ARG A 1 167 ? 7.629 0.444 -5.649 1.00 93.44 167 ARG A O 1
ATOM 1242 N N . SER A 1 168 ? 9.641 0.287 -6.636 1.00 92.56 168 SER A N 1
ATOM 1243 C CA . SER A 1 168 ? 10.171 -0.663 -5.642 1.00 92.56 168 SER A CA 1
ATOM 1244 C C . SER A 1 168 ? 10.280 -0.037 -4.257 1.00 92.56 168 SER A C 1
ATOM 1246 O O . SER A 1 168 ? 9.834 -0.642 -3.293 1.00 92.56 168 SER A O 1
ATOM 1248 N N . GLU A 1 169 ? 10.778 1.195 -4.160 1.00 94.94 169 GLU A N 1
ATOM 1249 C CA . GLU A 1 169 ? 10.924 1.884 -2.876 1.00 94.94 169 GLU A CA 1
ATOM 1250 C C . GLU A 1 169 ? 9.569 2.106 -2.188 1.00 94.94 169 GLU A C 1
ATOM 1252 O O . GLU A 1 169 ? 9.413 1.812 -1.005 1.00 94.94 169 GLU A O 1
ATOM 1257 N N . VAL A 1 170 ? 8.553 2.530 -2.948 1.00 95.75 170 VAL A N 1
ATOM 1258 C CA . VAL A 1 170 ? 7.183 2.683 -2.438 1.00 95.75 170 VAL A CA 1
ATOM 1259 C C . VAL A 1 170 ? 6.601 1.344 -1.979 1.00 95.75 170 VAL A C 1
ATOM 1261 O O . VAL A 1 170 ? 6.006 1.274 -0.908 1.00 95.75 170 VAL A O 1
ATOM 1264 N N . LEU A 1 171 ? 6.772 0.272 -2.759 1.00 96.00 171 LEU A N 1
ATOM 1265 C CA . LEU A 1 171 ? 6.270 -1.054 -2.384 1.00 96.00 171 LEU A CA 1
ATOM 1266 C C . LEU A 1 171 ? 6.950 -1.596 -1.127 1.00 96.00 171 LEU A C 1
ATOM 1268 O O . LEU A 1 171 ? 6.274 -2.185 -0.286 1.00 96.00 171 LEU A O 1
ATOM 1272 N N . ARG A 1 172 ? 8.254 -1.361 -0.984 1.00 95.94 172 ARG A N 1
ATOM 1273 C CA . ARG A 1 172 ? 9.013 -1.732 0.207 1.00 95.94 172 ARG A CA 1
ATOM 1274 C C . ARG A 1 172 ? 8.531 -0.969 1.438 1.00 95.94 172 ARG A C 1
ATOM 1276 O O . ARG A 1 172 ? 8.233 -1.594 2.446 1.00 95.94 172 ARG A O 1
ATOM 1283 N N . ALA A 1 173 ? 8.357 0.348 1.333 1.00 96.69 173 ALA A N 1
ATOM 1284 C CA . ALA A 1 173 ? 7.826 1.162 2.427 1.00 96.69 173 ALA A CA 1
ATOM 1285 C C . ALA A 1 173 ? 6.416 0.712 2.856 1.00 96.69 173 ALA A C 1
ATOM 1287 O O . ALA A 1 173 ? 6.122 0.629 4.047 1.00 96.69 173 ALA A O 1
ATOM 1288 N N . VAL A 1 174 ? 5.553 0.371 1.892 1.00 97.38 174 VAL A N 1
ATOM 1289 C CA . VAL A 1 174 ? 4.224 -0.195 2.171 1.00 97.38 174 VAL A CA 1
ATOM 1290 C C . VAL A 1 174 ? 4.338 -1.558 2.855 1.00 97.38 174 VAL A C 1
ATOM 1292 O O . VAL A 1 174 ? 3.624 -1.814 3.820 1.00 97.38 174 VAL A O 1
ATOM 1295 N N . ALA A 1 175 ? 5.228 -2.437 2.391 1.00 97.25 175 ALA A N 1
ATOM 1296 C CA . ALA A 1 175 ? 5.439 -3.741 3.012 1.00 97.25 175 ALA A CA 1
ATOM 1297 C C . ALA A 1 175 ? 5.923 -3.610 4.466 1.00 97.25 175 ALA A C 1
ATOM 1299 O O . ALA A 1 175 ? 5.383 -4.284 5.344 1.00 97.25 175 ALA A O 1
ATOM 1300 N N . ASP A 1 176 ? 6.876 -2.713 4.724 1.00 97.25 176 ASP A N 1
ATOM 1301 C CA . ASP A 1 176 ? 7.402 -2.438 6.062 1.00 97.25 176 ASP A CA 1
ATOM 1302 C C . ASP A 1 176 ? 6.296 -1.905 6.995 1.00 97.25 176 ASP A C 1
ATOM 1304 O O . ASP A 1 176 ? 6.134 -2.405 8.110 1.00 97.25 176 ASP A O 1
ATOM 1308 N N . GLU A 1 177 ? 5.460 -0.969 6.529 1.00 97.88 177 GLU A N 1
ATOM 1309 C CA . GLU A 1 177 ? 4.309 -0.457 7.291 1.00 97.88 177 GLU A CA 1
ATOM 1310 C C . GLU A 1 177 ? 3.278 -1.551 7.612 1.00 97.88 177 GLU A C 1
ATOM 1312 O O . GLU A 1 177 ? 2.747 -1.623 8.722 1.00 97.88 177 GLU A O 1
ATOM 1317 N N . LEU A 1 178 ? 2.981 -2.438 6.663 1.00 97.75 178 LEU A N 1
ATOM 1318 C CA . LEU A 1 178 ? 2.033 -3.533 6.882 1.00 97.75 178 LEU A CA 1
ATOM 1319 C C . LEU A 1 178 ? 2.584 -4.586 7.852 1.00 97.75 178 LEU A C 1
ATOM 1321 O O . LEU A 1 178 ? 1.836 -5.140 8.664 1.00 97.75 178 LEU A O 1
ATOM 1325 N N . GLN A 1 179 ? 3.892 -4.845 7.819 1.00 97.56 179 GLN A N 1
ATOM 1326 C CA . GLN A 1 179 ? 4.549 -5.679 8.824 1.00 97.56 179 GLN A CA 1
ATOM 1327 C C . GLN A 1 179 ? 4.510 -5.022 10.206 1.00 97.56 179 GLN A C 1
ATOM 1329 O O . GLN A 1 179 ? 4.230 -5.702 11.193 1.00 97.56 179 GLN A O 1
ATOM 1334 N N . GLU A 1 180 ? 4.725 -3.710 10.291 1.00 97.75 180 GLU A N 1
ATOM 1335 C CA . GLU A 1 180 ? 4.583 -2.951 11.536 1.00 97.75 180 GLU A CA 1
ATOM 1336 C C . GLU A 1 180 ? 3.157 -3.073 12.092 1.00 97.75 180 GLU A C 1
ATOM 1338 O O . GLU A 1 180 ? 2.963 -3.465 13.241 1.00 97.75 180 GLU A O 1
ATOM 1343 N N . ASN A 1 181 ? 2.144 -2.878 11.247 1.00 97.88 181 ASN A N 1
ATOM 1344 C CA . ASN A 1 181 ? 0.742 -3.073 11.611 1.00 97.88 181 ASN A CA 1
ATOM 1345 C C . ASN A 1 181 ? 0.436 -4.508 12.062 1.00 97.88 181 ASN A C 1
ATOM 1347 O O . ASN A 1 181 ? -0.392 -4.709 12.949 1.00 97.88 181 ASN A O 1
ATOM 1351 N N . THR A 1 182 ? 1.125 -5.509 11.509 1.00 97.62 182 THR A N 1
ATOM 1352 C CA . THR A 1 182 ? 1.005 -6.901 11.972 1.00 97.62 182 THR A CA 1
ATOM 1353 C C . THR A 1 182 ? 1.489 -7.036 13.415 1.00 97.62 182 THR A C 1
ATOM 1355 O O . THR A 1 182 ? 0.827 -7.691 14.219 1.00 97.62 182 THR A O 1
ATOM 1358 N N . LYS A 1 183 ? 2.605 -6.384 13.770 1.00 97.38 183 LYS A N 1
ATOM 1359 C CA . LYS A 1 183 ? 3.104 -6.354 15.155 1.00 97.38 183 LYS A CA 1
ATOM 1360 C C . LYS A 1 183 ? 2.127 -5.628 16.079 1.00 97.38 183 LYS A C 1
ATOM 1362 O O . LYS A 1 183 ? 1.870 -6.118 17.171 1.00 97.38 183 LYS A O 1
ATOM 1367 N N . LEU A 1 184 ? 1.543 -4.512 15.629 1.00 96.75 184 LEU A N 1
ATOM 1368 C CA . LEU A 1 184 ? 0.551 -3.757 16.404 1.00 96.75 184 LEU A CA 1
ATOM 1369 C C . LEU A 1 184 ? -0.724 -4.570 16.665 1.00 96.75 184 LEU A C 1
ATOM 1371 O O . LEU A 1 184 ? -1.256 -4.535 17.768 1.00 96.75 184 LEU A O 1
ATOM 1375 N N . LEU A 1 185 ? -1.202 -5.338 15.681 1.00 95.81 185 LEU A N 1
ATOM 1376 C CA . LEU A 1 185 ? -2.346 -6.241 15.863 1.00 95.81 185 LEU A CA 1
ATOM 1377 C C . LEU A 1 185 ? -2.017 -7.468 16.724 1.00 95.81 185 LEU A C 1
ATOM 1379 O O . LEU A 1 185 ? -2.933 -8.104 17.240 1.00 95.81 185 LEU A O 1
ATOM 1383 N N . ALA A 1 186 ? -0.737 -7.814 16.872 1.00 95.88 186 ALA A N 1
ATOM 1384 C CA . ALA A 1 186 ? -0.268 -8.889 17.743 1.00 95.88 186 ALA A CA 1
ATOM 1385 C C . ALA A 1 186 ? 0.004 -8.429 19.190 1.00 95.88 186 ALA A C 1
ATOM 1387 O O . ALA A 1 186 ? 0.462 -9.233 20.001 1.00 95.88 186 ALA A O 1
ATOM 1388 N N . ASP A 1 187 ? -0.259 -7.160 19.516 1.00 95.94 187 ASP A N 1
ATOM 1389 C CA . ASP A 1 187 ? -0.111 -6.614 20.865 1.00 95.94 187 ASP A CA 1
ATOM 1390 C C . ASP A 1 187 ? -1.006 -7.365 21.875 1.00 95.94 187 ASP A C 1
ATOM 1392 O O . ASP A 1 187 ? -2.144 -7.737 21.577 1.00 95.94 187 ASP A O 1
ATOM 1396 N N . GLU A 1 188 ? -0.502 -7.570 23.097 1.00 93.12 188 GLU A N 1
ATOM 1397 C CA . GLU A 1 188 ? -1.200 -8.261 24.190 1.00 93.12 188 GLU A CA 1
ATOM 1398 C C . GLU A 1 188 ? -2.549 -7.611 24.538 1.00 93.12 188 GLU A C 1
ATOM 1400 O O . GLU A 1 188 ? -3.481 -8.291 24.975 1.00 93.12 188 GLU A O 1
ATOM 1405 N N . ARG A 1 189 ? -2.702 -6.309 24.271 1.00 92.50 189 ARG A N 1
ATOM 1406 C CA . ARG A 1 189 ? -3.965 -5.578 24.453 1.00 92.50 189 ARG A CA 1
ATOM 1407 C C . ARG A 1 189 ? -5.095 -6.113 23.577 1.00 92.50 189 ARG A C 1
ATOM 1409 O O . ARG A 1 189 ? -6.254 -5.938 23.942 1.00 92.50 189 ARG A O 1
ATOM 1416 N N . PHE A 1 190 ? -4.775 -6.753 22.452 1.00 92.44 190 PHE A N 1
ATOM 1417 C CA . PHE A 1 190 ? -5.736 -7.440 21.584 1.00 92.44 190 PHE A CA 1
ATOM 1418 C C . PHE A 1 190 ? -5.830 -8.944 21.862 1.00 92.44 190 PHE A C 1
ATOM 1420 O O . PHE A 1 190 ? -6.487 -9.663 21.111 1.00 92.44 190 PHE A O 1
ATOM 1427 N N . SER A 1 191 ? -5.180 -9.450 22.915 1.00 90.75 191 SER A N 1
ATOM 1428 C CA . SER A 1 191 ? -5.334 -10.851 23.312 1.00 90.75 191 SER A CA 1
ATOM 1429 C C . SER A 1 191 ? -6.805 -11.158 23.631 1.00 90.75 191 SER A C 1
ATOM 1431 O O . SER A 1 191 ? -7.570 -10.249 23.917 1.00 90.75 191 SER A O 1
ATOM 1433 N N . PRO A 1 192 ? -7.256 -12.421 23.605 1.00 87.69 192 PRO A N 1
ATOM 1434 C CA . PRO A 1 192 ? -8.629 -12.770 23.985 1.00 87.69 192 PRO A CA 1
ATOM 1435 C C . PRO A 1 192 ? -8.893 -12.646 25.498 1.00 87.69 192 PRO A C 1
ATOM 1437 O O . PRO A 1 192 ? -10.051 -12.664 25.928 1.00 87.69 192 PRO A O 1
ATOM 1440 N N . THR A 1 193 ? -7.846 -12.503 26.315 1.00 89.56 193 THR A N 1
ATOM 1441 C CA . THR A 1 193 ? -7.946 -12.394 27.774 1.00 89.56 193 THR A CA 1
ATOM 1442 C C . THR A 1 193 ? -8.529 -11.034 28.164 1.00 89.56 193 THR A C 1
ATOM 1444 O O . THR A 1 193 ? -7.948 -10.010 27.816 1.00 89.56 193 THR A O 1
ATOM 1447 N N . PRO A 1 194 ? -9.666 -10.976 28.882 1.00 85.31 194 PRO A N 1
ATOM 1448 C CA . PRO A 1 194 ? -10.302 -9.707 29.213 1.00 85.31 194 PRO A CA 1
ATOM 1449 C C . PRO A 1 194 ? -9.389 -8.845 30.099 1.00 85.31 194 PRO A C 1
ATOM 1451 O O . PRO A 1 194 ? -8.846 -9.353 31.085 1.00 85.31 194 PRO A O 1
ATOM 1454 N N . PRO A 1 195 ? -9.240 -7.546 29.794 1.00 86.50 195 PRO A N 1
ATOM 1455 C CA . PRO A 1 195 ? -8.376 -6.670 30.563 1.00 86.50 195 PRO A CA 1
ATOM 1456 C C . PRO A 1 195 ? -8.966 -6.401 31.951 1.00 86.50 195 PRO A C 1
ATOM 1458 O O . PRO A 1 195 ? -10.177 -6.244 32.124 1.00 86.50 195 PRO A O 1
ATOM 1461 N N . SER A 1 196 ? -8.090 -6.317 32.954 1.00 83.62 196 SER A N 1
ATOM 1462 C CA . SER A 1 196 ? -8.461 -5.984 34.337 1.00 83.62 196 SER A CA 1
ATOM 1463 C C . SER A 1 196 ? -8.682 -4.484 34.558 1.00 83.62 196 SER A C 1
ATOM 1465 O O . SER A 1 196 ? -9.307 -4.086 35.540 1.00 83.62 196 SER A O 1
ATOM 1467 N N . HIS A 1 197 ? -8.167 -3.651 33.653 1.00 86.00 197 HIS A N 1
ATOM 1468 C CA . HIS A 1 197 ? -8.175 -2.198 33.746 1.00 86.00 197 HIS A CA 1
ATOM 1469 C C . HIS A 1 197 ? -8.442 -1.562 32.378 1.00 86.00 197 HIS A C 1
ATOM 1471 O O . HIS A 1 197 ? -8.370 -2.208 31.335 1.00 86.00 197 HIS A O 1
ATOM 1477 N N . ARG A 1 198 ? -8.778 -0.270 32.389 1.00 87.56 198 ARG A N 1
ATOM 1478 C CA . ARG A 1 198 ? -8.985 0.514 31.167 1.00 87.56 198 ARG A CA 1
ATOM 1479 C C . ARG A 1 198 ? -7.651 0.637 30.429 1.00 87.56 198 ARG A C 1
ATOM 1481 O O . ARG A 1 198 ? -6.660 1.030 31.038 1.00 87.56 198 ARG A O 1
ATOM 1488 N N . GLN A 1 199 ? -7.645 0.329 29.139 1.00 89.62 199 GLN A N 1
ATOM 1489 C CA . GLN A 1 199 ? -6.447 0.333 28.301 1.00 89.62 199 GLN A CA 1
ATOM 1490 C C . GLN A 1 199 ? -6.676 1.162 27.037 1.00 89.62 199 GLN A C 1
ATOM 1492 O O . GLN A 1 199 ? -7.796 1.246 26.537 1.00 89.62 199 GLN A O 1
ATOM 1497 N N . VAL A 1 200 ? -5.605 1.776 26.540 1.00 93.69 200 VAL A N 1
ATOM 1498 C CA . VAL A 1 200 ? -5.585 2.492 25.258 1.00 93.69 200 VAL A CA 1
ATOM 1499 C C . VAL A 1 200 ? -5.060 1.531 24.199 1.00 93.69 200 VAL A C 1
ATOM 1501 O O . VAL A 1 200 ? -3.998 0.939 24.391 1.00 93.69 200 VAL A O 1
ATOM 1504 N N . TYR A 1 201 ? -5.771 1.354 23.093 1.00 94.19 201 TYR A N 1
ATOM 1505 C CA . TYR A 1 201 ? -5.364 0.448 22.023 1.00 94.19 201 TYR A CA 1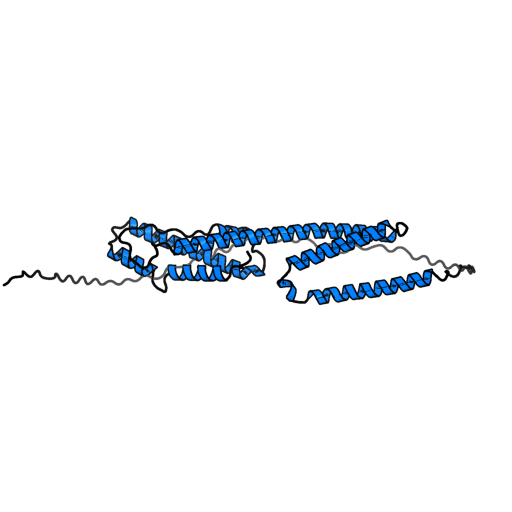
ATOM 1506 C C . TYR A 1 201 ? -4.406 1.151 21.052 1.00 94.19 201 TYR A C 1
ATOM 1508 O O . TYR A 1 201 ? -4.629 2.316 20.705 1.00 94.19 201 TYR A O 1
ATOM 1516 N N . PRO A 1 202 ? -3.342 0.477 20.580 1.00 96.69 202 PRO A N 1
ATOM 1517 C CA . PRO A 1 202 ? -2.474 1.055 19.563 1.00 96.69 202 PRO A CA 1
ATOM 1518 C C . PRO A 1 202 ? -3.256 1.284 18.260 1.00 96.69 202 PRO A C 1
ATOM 1520 O O . PRO A 1 202 ? -4.161 0.523 17.910 1.00 96.69 202 PRO A O 1
ATOM 1523 N N . ARG A 1 203 ? -2.929 2.371 17.554 1.00 97.44 203 ARG A N 1
ATOM 1524 C CA . ARG A 1 203 ? -3.562 2.750 16.282 1.00 97.44 203 ARG A CA 1
ATOM 1525 C C . ARG A 1 203 ? -2.753 2.199 15.119 1.00 97.44 203 ARG A C 1
ATOM 1527 O O . ARG A 1 203 ? -1.528 2.266 15.140 1.00 97.44 203 ARG A O 1
ATOM 1534 N N . LEU A 1 204 ? -3.444 1.696 14.101 1.00 97.75 204 LEU A N 1
ATOM 1535 C CA . LEU A 1 204 ? -2.798 1.252 12.867 1.00 97.75 204 LEU A CA 1
ATOM 1536 C C . LEU A 1 204 ? -2.394 2.461 12.022 1.00 97.75 204 LEU A C 1
ATOM 1538 O O . LEU A 1 204 ? -3.129 3.452 11.959 1.00 97.75 204 LEU A O 1
ATOM 1542 N N . VAL A 1 205 ? -1.244 2.356 11.364 1.00 97.38 205 VAL A N 1
ATOM 1543 C CA . VAL A 1 205 ? -0.666 3.388 10.493 1.00 97.38 205 VAL A CA 1
ATOM 1544 C C . VAL A 1 205 ? -0.968 3.105 9.021 1.00 97.38 205 VAL A C 1
ATOM 1546 O O . VAL A 1 205 ? -1.079 1.951 8.613 1.00 97.38 205 VAL A O 1
ATOM 1549 N N . VAL A 1 206 ? -1.143 4.170 8.235 1.00 97.50 206 VAL A N 1
ATOM 1550 C CA . VAL A 1 206 ? -1.458 4.119 6.790 1.00 97.50 206 VAL A CA 1
ATOM 1551 C C . VAL A 1 206 ? -0.662 5.152 5.981 1.00 97.50 206 VAL A C 1
ATOM 1553 O O . VAL A 1 206 ? -1.046 5.503 4.869 1.00 97.50 206 VAL A O 1
ATOM 1556 N N . SER A 1 207 ? 0.423 5.697 6.534 1.00 97.88 207 SER A N 1
ATOM 1557 C CA . SER A 1 207 ? 1.138 6.822 5.924 1.00 97.88 207 SER A CA 1
ATOM 1558 C C . SER A 1 207 ? 1.899 6.412 4.661 1.00 97.88 207 SER A C 1
ATOM 1560 O O . SER A 1 207 ? 1.866 7.140 3.666 1.00 97.88 207 SER A O 1
ATOM 1562 N N . ALA A 1 208 ? 2.541 5.242 4.658 1.00 97.12 208 ALA A N 1
ATOM 1563 C CA . ALA A 1 208 ? 3.194 4.684 3.479 1.00 97.12 208 ALA A CA 1
ATOM 1564 C C . ALA A 1 208 ? 2.165 4.289 2.414 1.00 97.12 208 ALA A C 1
ATOM 1566 O O . ALA A 1 208 ? 2.380 4.540 1.227 1.00 97.12 208 ALA A O 1
ATOM 1567 N N . VAL A 1 209 ? 1.023 3.729 2.829 1.00 97.44 209 VAL A N 1
ATOM 1568 C CA . VAL A 1 209 ? -0.097 3.427 1.925 1.00 97.44 209 VAL A CA 1
ATOM 1569 C C . VAL A 1 209 ? -0.642 4.700 1.270 1.00 97.44 209 VAL A C 1
ATOM 1571 O O . VAL A 1 209 ? -0.793 4.734 0.049 1.00 97.44 209 VAL A O 1
ATOM 1574 N N . ASP A 1 210 ? -0.879 5.767 2.030 1.00 97.75 210 ASP A N 1
ATOM 1575 C CA . ASP A 1 210 ? -1.359 7.042 1.487 1.00 97.75 210 ASP A CA 1
ATOM 1576 C C . ASP A 1 210 ? -0.345 7.670 0.528 1.00 97.75 210 ASP A C 1
ATOM 1578 O O . ASP A 1 210 ? -0.707 8.116 -0.565 1.00 97.75 210 ASP A O 1
ATOM 1582 N N . LEU A 1 211 ? 0.944 7.633 0.878 1.00 96.56 211 LEU A N 1
ATOM 1583 C CA . LEU A 1 211 ? 2.011 8.073 -0.016 1.00 96.56 211 LEU A CA 1
ATOM 1584 C C . LEU A 1 211 ? 2.032 7.251 -1.313 1.00 96.56 211 LEU A C 1
ATOM 1586 O O . LEU A 1 211 ? 2.191 7.812 -2.400 1.00 96.56 211 LEU A O 1
ATOM 1590 N N . ALA A 1 212 ? 1.839 5.933 -1.233 1.00 95.69 212 ALA A N 1
ATOM 1591 C CA . ALA A 1 212 ? 1.786 5.061 -2.402 1.00 95.69 212 ALA A CA 1
ATOM 1592 C C . ALA A 1 212 ? 0.613 5.409 -3.330 1.00 95.69 212 ALA A C 1
ATOM 1594 O O . ALA A 1 212 ? 0.798 5.481 -4.548 1.00 95.69 212 ALA A O 1
ATOM 1595 N N . LEU A 1 213 ? -0.562 5.681 -2.756 1.00 96.12 213 LEU A N 1
ATOM 1596 C CA . LEU A 1 213 ? -1.772 6.050 -3.492 1.00 96.12 213 LEU A CA 1
ATOM 1597 C C . LEU A 1 213 ? -1.664 7.444 -4.134 1.00 96.12 213 LEU A C 1
ATOM 1599 O O . LEU A 1 213 ? -2.095 7.625 -5.271 1.00 96.12 213 LEU A O 1
ATOM 1603 N N . VAL A 1 214 ? -1.053 8.417 -3.450 1.00 96.50 214 VAL A N 1
ATOM 1604 C CA . VAL A 1 214 ? -0.913 9.800 -3.947 1.00 96.50 214 VAL A CA 1
ATOM 1605 C C . VAL A 1 214 ? 0.259 9.962 -4.923 1.00 96.50 214 VAL A C 1
ATOM 1607 O O . VAL A 1 214 ? 0.178 10.749 -5.863 1.00 96.50 214 VAL A O 1
ATOM 1610 N N . SER A 1 215 ? 1.356 9.221 -4.741 1.00 92.75 215 SER A N 1
ATOM 1611 C CA . SER A 1 215 ? 2.586 9.397 -5.536 1.00 92.75 215 SER A CA 1
ATOM 1612 C C . SER A 1 215 ? 2.465 8.988 -7.007 1.00 92.75 215 SER A C 1
ATOM 1614 O O . SER A 1 215 ? 3.345 9.325 -7.803 1.00 92.75 215 SER A O 1
ATOM 1616 N N . GLY A 1 216 ? 1.432 8.222 -7.372 1.00 91.75 216 GLY A N 1
ATOM 1617 C CA . GLY A 1 216 ? 1.261 7.674 -8.719 1.00 91.75 216 GLY A CA 1
ATOM 1618 C C . GLY A 1 216 ? 2.291 6.602 -9.101 1.00 91.75 216 GLY A C 1
ATOM 1619 O O . GLY A 1 216 ? 2.285 6.133 -10.239 1.00 91.75 216 GLY A O 1
ATOM 1620 N N . ALA A 1 217 ? 3.158 6.169 -8.175 1.00 91.50 217 ALA A N 1
ATOM 1621 C CA . ALA A 1 217 ? 4.182 5.152 -8.440 1.00 91.50 217 ALA A CA 1
ATOM 1622 C C . ALA A 1 217 ? 3.583 3.780 -8.819 1.00 91.50 217 ALA A C 1
ATOM 1624 O O . ALA A 1 217 ? 4.228 2.983 -9.502 1.00 91.50 217 ALA A O 1
ATOM 1625 N N . LEU A 1 218 ? 2.332 3.531 -8.414 1.00 90.25 218 LEU A N 1
ATOM 1626 C CA . LEU A 1 218 ? 1.539 2.340 -8.736 1.00 90.25 218 LEU A CA 1
ATOM 1627 C C . LEU A 1 218 ? 0.538 2.571 -9.886 1.00 90.25 218 LEU A C 1
ATOM 1629 O O . LEU A 1 218 ? -0.399 1.801 -10.055 1.00 90.25 218 LEU A O 1
ATOM 1633 N N . GLY A 1 219 ? 0.716 3.620 -10.697 1.00 82.50 219 GLY A N 1
ATOM 1634 C CA . GLY A 1 219 ? -0.222 3.994 -11.768 1.00 82.50 219 GLY A CA 1
ATOM 1635 C C . GLY A 1 219 ? -0.237 3.076 -13.002 1.00 82.50 219 GLY A C 1
ATOM 1636 O O . GLY A 1 219 ? -0.928 3.364 -13.978 1.00 82.50 219 GLY A O 1
ATOM 1637 N N . LEU A 1 220 ? 0.532 1.984 -13.009 1.00 83.00 220 LEU A N 1
ATOM 1638 C CA . LEU A 1 220 ? 0.546 1.024 -14.114 1.00 83.00 220 LEU A CA 1
ATOM 1639 C C . LEU A 1 220 ? -0.691 0.118 -14.052 1.00 83.00 220 LEU A C 1
ATOM 1641 O O . LEU A 1 220 ? -1.068 -0.349 -12.984 1.00 83.00 220 LEU A O 1
ATOM 1645 N N . HIS A 1 221 ? -1.259 -0.237 -15.211 1.00 82.81 221 HIS A N 1
ATOM 1646 C CA . HIS A 1 221 ? -2.432 -1.129 -15.295 1.00 82.81 221 HIS A CA 1
ATOM 1647 C C . HIS A 1 221 ? -2.239 -2.465 -14.556 1.00 82.81 221 HIS A C 1
ATOM 1649 O O . HIS A 1 221 ? -3.195 -3.020 -14.023 1.00 82.81 221 HIS A O 1
ATOM 1655 N N . ARG A 1 222 ? -0.999 -2.967 -14.484 1.00 87.00 222 ARG A N 1
ATOM 1656 C CA . ARG A 1 222 ? -0.662 -4.202 -13.756 1.00 87.00 222 ARG A CA 1
ATOM 1657 C C . ARG A 1 222 ? -0.862 -4.103 -12.240 1.00 87.00 222 ARG A C 1
ATOM 1659 O O . ARG A 1 222 ? -1.025 -5.125 -11.592 1.00 87.00 222 ARG A O 1
ATOM 1666 N N . ASP A 1 223 ? -0.808 -2.894 -11.688 1.00 93.56 223 ASP A N 1
ATOM 1667 C CA . ASP A 1 223 ? -0.876 -2.633 -10.250 1.00 93.56 223 ASP A CA 1
ATOM 1668 C C . ASP A 1 223 ? -2.304 -2.230 -9.816 1.00 93.56 223 ASP A C 1
ATOM 1670 O O . ASP A 1 223 ? -2.545 -1.988 -8.637 1.00 93.56 223 ASP A O 1
ATOM 1674 N N . ALA A 1 224 ? -3.280 -2.211 -10.737 1.00 93.62 224 ALA A N 1
ATOM 1675 C CA . ALA A 1 224 ? -4.653 -1.776 -10.463 1.00 93.62 224 ALA A CA 1
ATOM 1676 C C . ALA A 1 224 ? -5.357 -2.617 -9.380 1.00 93.62 224 ALA A C 1
ATOM 1678 O O . ALA A 1 224 ? -6.056 -2.071 -8.525 1.00 93.62 224 ALA A O 1
ATOM 1679 N N . GLU A 1 225 ? -5.143 -3.938 -9.371 1.00 95.06 225 GLU A N 1
ATOM 1680 C CA . GLU A 1 225 ? -5.684 -4.821 -8.326 1.00 95.06 225 GLU A CA 1
ATOM 1681 C C . GLU A 1 225 ? -5.083 -4.487 -6.951 1.00 95.06 225 GLU A C 1
ATOM 1683 O O . GLU A 1 225 ? -5.814 -4.385 -5.963 1.00 95.06 225 GLU A O 1
ATOM 1688 N N . LEU A 1 226 ? -3.766 -4.255 -6.896 1.00 95.94 226 LEU A N 1
ATOM 1689 C CA . LEU A 1 226 ? -3.061 -3.890 -5.668 1.00 95.94 226 LEU A CA 1
ATOM 1690 C C . LEU A 1 226 ? -3.530 -2.530 -5.147 1.00 95.94 226 LEU A C 1
ATOM 1692 O O . LEU A 1 226 ? -3.823 -2.403 -3.965 1.00 95.94 226 LEU A O 1
ATOM 1696 N N . VAL A 1 227 ? -3.673 -1.535 -6.023 1.00 96.62 227 VAL A N 1
ATOM 1697 C CA . VAL A 1 227 ? -4.219 -0.216 -5.668 1.00 96.62 227 VAL A CA 1
ATOM 1698 C C . VAL A 1 227 ? -5.633 -0.349 -5.094 1.00 96.62 227 VAL A C 1
ATOM 1700 O O . VAL A 1 227 ? -5.942 0.252 -4.066 1.00 96.62 227 VAL A O 1
ATOM 1703 N N . GLY A 1 228 ? -6.477 -1.203 -5.682 1.00 96.50 228 GLY A N 1
ATOM 1704 C CA . GLY A 1 228 ? -7.806 -1.502 -5.143 1.00 96.50 228 GLY A CA 1
ATOM 1705 C C . GLY A 1 228 ? -7.778 -2.186 -3.768 1.00 96.50 228 GLY A C 1
ATOM 1706 O O . GLY A 1 228 ? -8.649 -1.943 -2.932 1.00 96.50 228 GLY A O 1
ATOM 1707 N N . LEU A 1 229 ? -6.785 -3.038 -3.496 1.00 97.19 229 LEU A N 1
ATOM 1708 C CA . LEU A 1 229 ? -6.568 -3.619 -2.165 1.00 97.19 229 LEU A CA 1
ATOM 1709 C C . LEU A 1 229 ? -6.073 -2.574 -1.157 1.00 97.19 229 LEU A C 1
ATOM 1711 O O . LEU A 1 229 ? -6.592 -2.531 -0.046 1.00 97.19 229 LEU A O 1
ATOM 1715 N N . LEU A 1 230 ? -5.144 -1.703 -1.552 1.00 97.38 230 LEU A N 1
ATOM 1716 C CA . LEU A 1 230 ? -4.603 -0.636 -0.706 1.00 97.38 230 LEU A CA 1
ATOM 1717 C C . LEU A 1 230 ? -5.675 0.386 -0.308 1.00 97.38 230 LEU A C 1
ATOM 1719 O O . LEU A 1 230 ? -5.754 0.751 0.862 1.00 97.38 230 LEU A O 1
ATOM 1723 N N . HIS A 1 231 ? -6.553 0.784 -1.234 1.00 97.62 231 HIS A N 1
ATOM 1724 C CA . HIS A 1 231 ? -7.702 1.632 -0.903 1.00 97.62 231 HIS A CA 1
ATOM 1725 C C . HIS A 1 231 ? -8.628 0.971 0.123 1.00 97.62 231 HIS A C 1
ATOM 1727 O O . HIS A 1 231 ? -8.975 1.588 1.128 1.00 97.62 231 HIS A O 1
ATOM 1733 N N . ARG A 1 232 ? -8.983 -0.305 -0.086 1.00 97.62 232 ARG A N 1
ATOM 1734 C CA . ARG A 1 232 ? -9.829 -1.050 0.860 1.00 97.62 232 ARG A CA 1
ATOM 1735 C C . ARG A 1 232 ? -9.170 -1.208 2.226 1.00 97.62 232 ARG A C 1
ATOM 1737 O O . ARG A 1 232 ? -9.854 -1.092 3.241 1.00 97.62 232 ARG A O 1
ATOM 1744 N N . TRP A 1 233 ? -7.863 -1.456 2.261 1.00 97.69 233 TRP A N 1
ATOM 1745 C CA . TRP A 1 233 ? -7.085 -1.504 3.495 1.00 97.69 233 TRP A CA 1
ATOM 1746 C C . TRP A 1 233 ? -7.132 -0.171 4.238 1.00 97.69 233 TRP A C 1
ATOM 1748 O O . TRP A 1 233 ? -7.527 -0.149 5.401 1.00 97.69 233 TRP A O 1
ATOM 1758 N N . ARG A 1 234 ? -6.824 0.939 3.557 1.00 97.88 234 ARG A N 1
ATOM 1759 C CA . ARG A 1 234 ? -6.879 2.290 4.129 1.00 97.88 234 ARG A CA 1
ATOM 1760 C C . ARG A 1 234 ? -8.246 2.582 4.752 1.00 97.88 234 ARG A C 1
ATOM 1762 O O . ARG A 1 234 ? -8.329 2.987 5.910 1.00 97.88 234 ARG A O 1
ATOM 1769 N N . ASP A 1 235 ? -9.323 2.324 4.015 1.00 97.62 235 ASP A N 1
ATOM 1770 C CA . ASP A 1 235 ? -10.684 2.584 4.491 1.00 97.62 235 ASP A CA 1
ATOM 1771 C C . ASP A 1 235 ? -11.045 1.682 5.693 1.00 97.62 235 ASP A C 1
ATOM 1773 O O . ASP A 1 235 ? -11.667 2.137 6.659 1.00 97.62 235 ASP A O 1
ATOM 1777 N N . THR A 1 236 ? -10.593 0.420 5.679 1.00 96.94 236 THR A N 1
ATOM 1778 C CA . THR A 1 236 ? -10.758 -0.528 6.797 1.00 96.94 236 THR A CA 1
ATOM 1779 C C . THR A 1 236 ? -10.030 -0.043 8.049 1.00 96.94 236 THR A C 1
ATOM 1781 O O . THR A 1 236 ? -10.623 -0.024 9.128 1.00 96.94 236 THR A O 1
ATOM 1784 N N . VAL A 1 237 ? -8.779 0.406 7.915 1.00 97.31 237 VAL A N 1
ATOM 1785 C CA . VAL A 1 237 ? -7.982 0.938 9.027 1.00 97.31 237 VAL A CA 1
ATOM 1786 C C . VAL A 1 237 ? -8.611 2.198 9.612 1.00 97.31 237 VAL A C 1
ATOM 1788 O O . VAL A 1 237 ? -8.737 2.299 10.832 1.00 97.31 237 VAL A O 1
ATOM 1791 N N . HIS A 1 238 ? -9.068 3.141 8.784 1.00 97.31 238 HIS A N 1
ATOM 1792 C CA . HIS A 1 238 ? -9.746 4.337 9.289 1.00 97.31 238 HIS A CA 1
ATOM 1793 C C . HIS A 1 238 ? -11.009 3.994 10.078 1.00 97.31 238 HIS A C 1
ATOM 1795 O O . HIS A 1 238 ? -11.240 4.556 11.152 1.00 97.31 238 HIS A O 1
ATOM 1801 N N . LEU A 1 239 ? -11.819 3.056 9.581 1.00 96.19 239 LEU A N 1
ATOM 1802 C CA . LEU A 1 239 ? -13.016 2.613 10.289 1.00 96.19 239 LEU A CA 1
ATOM 1803 C C . LEU A 1 239 ? -12.667 1.895 11.600 1.00 96.19 239 LEU A C 1
ATOM 1805 O O . LEU A 1 239 ? -13.343 2.111 12.608 1.00 96.19 239 LEU A O 1
ATOM 1809 N N . PHE A 1 240 ? -11.626 1.060 11.592 1.00 96.06 240 PHE A N 1
ATOM 1810 C CA . PHE A 1 240 ? -11.132 0.352 12.770 1.00 96.06 240 PHE A CA 1
ATOM 1811 C C . PHE A 1 240 ? -10.633 1.328 13.842 1.00 96.06 240 PHE A C 1
ATOM 1813 O O . PHE A 1 240 ? -11.148 1.316 14.959 1.00 96.06 240 PHE A O 1
ATOM 1820 N N . ASN A 1 241 ? -9.725 2.239 13.483 1.00 96.44 241 ASN A N 1
ATOM 1821 C CA . ASN A 1 241 ? -9.181 3.254 14.386 1.00 96.44 241 ASN A CA 1
ATOM 1822 C C . ASN A 1 241 ? -10.292 4.137 14.972 1.00 96.44 241 ASN A C 1
ATOM 1824 O O . ASN A 1 241 ? -10.361 4.301 16.187 1.00 96.44 241 ASN A O 1
ATOM 1828 N N . ARG A 1 242 ? -11.237 4.603 14.141 1.00 96.38 242 ARG A N 1
ATOM 1829 C CA . ARG A 1 242 ? -12.384 5.400 14.606 1.00 96.38 242 ARG A CA 1
ATOM 1830 C C . ARG A 1 242 ? -13.239 4.653 15.628 1.00 96.38 242 ARG A C 1
ATOM 1832 O O . ARG A 1 242 ? -13.780 5.258 16.550 1.00 96.38 242 ARG A O 1
ATOM 1839 N N . ARG A 1 243 ? -13.420 3.343 15.461 1.00 94.25 243 ARG A N 1
ATOM 1840 C CA . ARG A 1 243 ? -14.178 2.532 16.422 1.00 94.25 243 ARG A CA 1
ATOM 1841 C C . ARG A 1 243 ? -13.428 2.371 17.728 1.00 94.25 243 ARG A C 1
ATOM 1843 O O . ARG A 1 243 ? -14.063 2.502 18.768 1.00 94.25 243 ARG A O 1
ATOM 1850 N N . LEU A 1 244 ? -12.116 2.150 17.669 1.00 94.25 244 LEU A N 1
ATOM 1851 C CA . LEU A 1 244 ? -11.284 2.142 18.866 1.00 94.25 244 LEU A CA 1
ATOM 1852 C C . LEU A 1 244 ? -11.392 3.476 19.612 1.00 94.25 244 LEU A C 1
ATOM 1854 O O . LEU A 1 244 ? -11.682 3.458 20.806 1.00 94.25 244 LEU A O 1
ATOM 1858 N N . ASP A 1 245 ? -11.304 4.611 18.909 1.00 95.12 245 ASP A N 1
ATOM 1859 C CA . ASP A 1 245 ? -11.487 5.944 19.501 1.00 95.12 245 ASP A CA 1
ATOM 1860 C C . ASP A 1 245 ? -12.836 6.059 20.230 1.00 95.12 245 ASP A C 1
ATOM 1862 O O . ASP A 1 245 ? -12.887 6.445 21.396 1.00 95.12 245 ASP A O 1
ATOM 1866 N N . LEU A 1 246 ? -13.940 5.676 19.576 1.00 92.81 246 LEU A N 1
ATOM 1867 C CA . LEU A 1 246 ? -15.277 5.732 20.179 1.00 92.81 246 LEU A CA 1
ATOM 1868 C C . LEU A 1 246 ? -15.400 4.823 21.408 1.00 92.81 246 LEU A C 1
ATOM 1870 O O . LEU A 1 246 ? -15.997 5.223 22.410 1.00 92.81 246 LEU A O 1
ATOM 1874 N N . THR 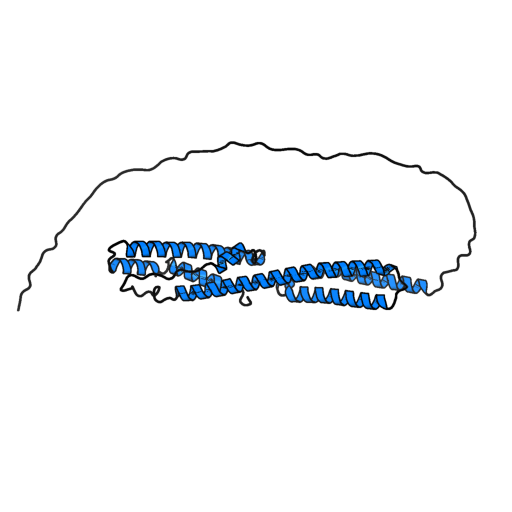A 1 247 ? -14.834 3.615 21.349 1.00 89.25 247 THR A N 1
ATOM 1875 C CA . THR A 1 247 ? -14.861 2.685 22.486 1.00 89.25 247 THR A CA 1
ATOM 1876 C C . THR A 1 247 ? -14.014 3.177 23.650 1.00 89.25 247 THR A C 1
ATOM 1878 O O . THR A 1 247 ? -14.438 3.068 24.800 1.00 89.25 247 THR A O 1
ATOM 1881 N N . GLU A 1 248 ? -12.852 3.768 23.379 1.00 92.56 248 GLU A N 1
ATOM 1882 C CA . GLU A 1 248 ? -11.987 4.338 24.406 1.00 92.56 248 GLU A CA 1
ATOM 1883 C C . GLU A 1 248 ? -12.649 5.548 25.055 1.00 92.56 248 GLU A C 1
ATOM 1885 O O . GLU A 1 248 ? -12.771 5.578 26.278 1.00 92.56 248 GLU A O 1
ATOM 1890 N N . ILE A 1 249 ? -13.170 6.490 24.261 1.00 92.81 249 ILE A N 1
ATOM 1891 C CA . ILE A 1 249 ? -13.897 7.659 24.772 1.00 92.81 249 ILE A CA 1
ATOM 1892 C C . ILE A 1 249 ? -15.052 7.208 25.668 1.00 92.81 249 ILE A C 1
ATOM 1894 O O . ILE A 1 249 ? -15.141 7.673 26.800 1.00 92.81 249 ILE A O 1
ATOM 1898 N N . SER A 1 250 ? -15.875 6.253 25.218 1.00 87.25 250 SER A N 1
ATOM 1899 C CA . SER A 1 250 ? -16.985 5.719 26.019 1.00 87.25 250 SER A CA 1
ATOM 1900 C C . SER A 1 250 ? -16.508 5.061 27.318 1.00 87.25 250 SER A C 1
ATOM 1902 O O . SER A 1 250 ? -17.108 5.272 28.374 1.00 87.25 250 SER A O 1
ATOM 1904 N N . THR A 1 251 ? -15.405 4.310 27.265 1.00 87.88 251 THR A N 1
ATOM 1905 C CA . THR A 1 251 ? -14.821 3.635 28.434 1.00 87.88 251 THR A CA 1
ATOM 1906 C C . THR A 1 251 ? -14.262 4.627 29.450 1.00 87.88 251 THR A C 1
ATOM 1908 O O . THR A 1 251 ? -14.360 4.390 30.655 1.00 87.88 251 THR A O 1
ATOM 1911 N N . PHE A 1 252 ? -13.689 5.743 28.994 1.00 88.81 252 PHE A N 1
ATOM 1912 C CA . PHE A 1 252 ? -13.120 6.762 29.871 1.00 88.81 252 PHE A CA 1
ATOM 1913 C C . PHE A 1 252 ? -14.161 7.755 30.401 1.00 88.81 252 PHE A C 1
ATOM 1915 O O . PHE A 1 252 ? -14.060 8.138 31.567 1.00 88.81 252 PHE A O 1
ATOM 1922 N N . SER A 1 253 ? -15.169 8.131 29.608 1.00 86.50 253 SER A N 1
ATOM 1923 C CA . SER A 1 253 ? -16.177 9.131 29.991 1.00 86.50 253 SER A CA 1
ATOM 1924 C C . SER A 1 253 ? -17.250 8.604 30.943 1.00 86.50 253 SER A C 1
ATOM 1926 O O . SER A 1 253 ? -17.844 9.380 31.687 1.00 86.50 253 SER A O 1
ATOM 1928 N N . SER A 1 254 ? -17.531 7.301 30.914 1.00 78.06 254 SER A N 1
ATOM 1929 C CA . SER A 1 254 ? -18.611 6.691 31.693 1.00 78.06 254 SER A CA 1
ATOM 1930 C C . SER A 1 254 ? -18.068 5.846 32.848 1.00 78.06 254 SER A C 1
ATOM 1932 O O . SER A 1 254 ? -16.956 5.308 32.808 1.00 78.06 254 SER A O 1
ATOM 1934 N N . THR A 1 255 ? -18.863 5.686 33.908 1.00 79.75 255 THR A N 1
ATOM 1935 C CA . THR A 1 255 ? -18.612 4.701 34.972 1.00 79.75 255 THR A CA 1
ATOM 1936 C C . THR A 1 255 ? -18.925 3.295 34.452 1.00 79.75 255 THR A C 1
ATOM 1938 O O . THR A 1 255 ? -19.875 2.662 34.899 1.00 79.75 255 THR A O 1
ATOM 1941 N N . ILE A 1 256 ? -18.155 2.834 33.461 1.00 83.56 256 ILE A N 1
ATOM 1942 C CA . ILE A 1 256 ? -18.246 1.476 32.922 1.00 83.56 256 ILE A CA 1
ATOM 1943 C C . ILE A 1 256 ? -17.787 0.476 33.981 1.00 83.56 256 ILE A C 1
ATOM 1945 O O . ILE A 1 256 ? -16.740 0.648 34.617 1.00 83.56 256 ILE A O 1
ATOM 1949 N N . THR A 1 257 ? -18.586 -0.569 34.156 1.00 86.75 257 THR A N 1
ATOM 1950 C CA . THR A 1 257 ? -18.291 -1.704 35.029 1.00 86.75 257 THR A CA 1
ATOM 1951 C C . THR A 1 257 ? -17.286 -2.652 34.368 1.00 86.75 257 THR A C 1
ATOM 1953 O O . THR A 1 257 ? -17.176 -2.730 33.143 1.00 86.75 257 THR A O 1
ATOM 1956 N N . SER A 1 258 ? -16.559 -3.440 35.164 1.00 86.12 258 SER A N 1
ATOM 1957 C CA . SER A 1 258 ? -15.641 -4.464 34.635 1.00 86.12 258 SER A CA 1
ATOM 1958 C C . SER A 1 258 ? -16.354 -5.509 33.761 1.00 86.12 258 SER A C 1
ATOM 1960 O O . SER A 1 258 ? -15.766 -6.028 32.813 1.00 86.12 258 SER A O 1
ATOM 1962 N N . ALA A 1 259 ? -17.635 -5.779 34.032 1.00 86.75 259 ALA A N 1
ATOM 1963 C CA . ALA A 1 259 ? -18.463 -6.683 33.238 1.00 86.75 259 ALA A CA 1
ATOM 1964 C C . ALA A 1 259 ? -18.741 -6.142 31.823 1.00 86.75 259 ALA A C 1
ATOM 1966 O O . ALA A 1 259 ? -18.669 -6.900 30.854 1.00 86.75 259 ALA A O 1
ATOM 1967 N N . GLU A 1 260 ? -19.015 -4.841 31.691 1.00 87.44 260 GLU A N 1
ATOM 1968 C CA . GLU A 1 260 ? -19.214 -4.180 30.394 1.00 87.44 260 GLU A CA 1
ATOM 1969 C C . GLU A 1 260 ? -17.911 -4.132 29.593 1.00 87.44 260 GLU A C 1
ATOM 1971 O O . GLU A 1 260 ? -17.907 -4.464 28.409 1.00 87.44 260 GLU A O 1
ATOM 1976 N N . LEU A 1 261 ? -16.785 -3.831 30.251 1.00 87.44 261 LEU A N 1
ATOM 1977 C CA . LEU A 1 261 ? -15.464 -3.870 29.620 1.00 87.44 261 LEU A CA 1
ATOM 1978 C C . LEU A 1 261 ? -15.155 -5.264 29.046 1.00 87.44 261 LEU A C 1
ATOM 1980 O O . LEU A 1 261 ? -14.751 -5.392 27.890 1.00 87.44 261 LEU A O 1
ATOM 1984 N N . ALA A 1 262 ? -15.421 -6.321 29.818 1.00 88.25 262 ALA A N 1
ATOM 1985 C CA . ALA A 1 262 ? -15.258 -7.698 29.359 1.00 88.25 262 ALA A CA 1
ATOM 1986 C C . ALA A 1 262 ? -16.237 -8.074 28.228 1.00 88.25 262 ALA A C 1
ATOM 1988 O O . ALA A 1 262 ? -15.918 -8.915 27.386 1.00 88.25 262 ALA A O 1
ATOM 1989 N N . ALA A 1 263 ? -17.435 -7.483 28.181 1.00 88.44 263 ALA A N 1
ATOM 1990 C CA . ALA A 1 263 ? -18.376 -7.679 27.078 1.00 88.44 263 ALA A CA 1
ATOM 1991 C C . ALA A 1 263 ? -17.874 -7.029 25.777 1.00 88.44 263 ALA A C 1
ATOM 1993 O O . ALA A 1 263 ? -17.876 -7.690 24.738 1.00 88.44 263 ALA A O 1
ATOM 1994 N N . PHE A 1 264 ? -17.367 -5.793 25.837 1.00 86.56 264 PHE A N 1
ATOM 1995 C CA . PHE A 1 264 ? -16.749 -5.133 24.681 1.00 86.56 264 PHE A CA 1
ATOM 1996 C C . PHE A 1 264 ? -15.548 -5.908 24.159 1.00 86.56 264 PHE A C 1
ATOM 1998 O O . PHE A 1 264 ? -15.428 -6.139 22.958 1.00 86.56 264 PHE A O 1
ATOM 2005 N N . HIS A 1 265 ? -14.694 -6.368 25.067 1.00 88.69 265 HIS A N 1
ATOM 2006 C CA . HIS A 1 265 ? -13.515 -7.133 24.703 1.00 88.69 265 HIS A CA 1
ATOM 2007 C C . HIS A 1 265 ? -13.860 -8.461 24.012 1.00 88.69 265 HIS A C 1
ATOM 2009 O O . HIS A 1 265 ? -13.222 -8.848 23.033 1.00 88.69 265 HIS A O 1
ATOM 2015 N N . ARG A 1 266 ? -14.925 -9.136 24.463 1.00 89.44 266 ARG A N 1
ATOM 2016 C CA . ARG A 1 266 ? -15.461 -10.324 23.781 1.00 89.44 266 ARG A CA 1
ATOM 2017 C C . ARG A 1 266 ? -16.031 -9.996 22.401 1.00 89.44 266 ARG A C 1
ATOM 2019 O O . ARG A 1 266 ? -15.818 -10.766 21.473 1.00 89.44 266 ARG A O 1
ATOM 2026 N N . ALA A 1 267 ? -16.716 -8.863 22.246 1.00 89.00 267 ALA A N 1
ATOM 2027 C CA . ALA A 1 267 ? -17.225 -8.428 20.945 1.00 89.00 267 ALA A CA 1
ATOM 2028 C C . ALA A 1 267 ? -16.090 -8.085 19.961 1.00 89.00 267 ALA A C 1
ATOM 2030 O O . ALA A 1 267 ? -16.187 -8.401 18.774 1.00 89.00 267 ALA A O 1
ATOM 2031 N N . LEU A 1 268 ? -14.998 -7.489 20.452 1.00 88.88 268 LEU A N 1
ATOM 2032 C CA . LEU A 1 268 ? -13.803 -7.192 19.660 1.00 88.88 268 LEU A CA 1
ATOM 2033 C C . LEU A 1 268 ? -13.106 -8.471 19.175 1.00 88.88 268 LEU A C 1
ATOM 2035 O O . LEU A 1 268 ? -12.653 -8.517 18.037 1.00 88.88 268 LEU A O 1
ATOM 2039 N N . ASN A 1 269 ? -13.071 -9.515 20.003 1.00 88.62 269 ASN A N 1
ATOM 2040 C CA . ASN A 1 269 ? -12.404 -10.787 19.706 1.00 88.62 269 ASN A CA 1
ATOM 2041 C C . ASN A 1 269 ? -13.313 -11.858 19.072 1.00 88.62 269 ASN A C 1
ATOM 2043 O O . ASN A 1 269 ? -12.888 -12.994 18.884 1.00 88.62 269 ASN A O 1
ATOM 2047 N N . HIS A 1 270 ? -14.566 -11.532 18.751 1.00 90.06 270 HIS A N 1
ATOM 2048 C CA . HIS A 1 270 ? -15.485 -12.481 18.119 1.00 90.06 270 HIS A CA 1
ATOM 2049 C C . HIS A 1 270 ? -14.995 -12.891 16.712 1.00 90.06 270 HIS A C 1
ATOM 2051 O O . HIS A 1 270 ? -14.401 -12.082 16.008 1.00 90.06 270 HIS A O 1
ATOM 2057 N N . GLU A 1 271 ? -15.293 -14.110 16.248 1.00 80.88 271 GLU A N 1
ATOM 2058 C CA . GLU A 1 271 ? -14.790 -14.647 14.960 1.00 80.88 271 GLU A CA 1
ATOM 2059 C C . GLU A 1 271 ? -15.163 -13.787 13.736 1.00 80.88 271 GLU A C 1
ATOM 2061 O O . GLU A 1 271 ? -14.396 -13.665 12.788 1.00 80.88 271 GLU A O 1
ATOM 2066 N N . ASN A 1 272 ? -16.318 -13.121 13.795 1.00 86.94 272 ASN A N 1
ATOM 2067 C CA . ASN A 1 272 ? -16.810 -12.181 12.778 1.00 86.94 272 ASN A CA 1
ATOM 2068 C C . ASN A 1 272 ? -16.589 -10.708 13.163 1.00 86.94 272 ASN A C 1
ATOM 2070 O O . ASN A 1 272 ? -17.350 -9.827 12.756 1.00 86.94 272 ASN A O 1
ATOM 2074 N N . SER A 1 273 ? -15.610 -10.426 14.021 1.00 89.50 273 SER A N 1
ATOM 2075 C CA . SER A 1 273 ? -15.338 -9.062 14.453 1.00 89.50 273 SER A CA 1
ATOM 2076 C C . SER A 1 273 ? -14.608 -8.254 13.381 1.00 89.50 273 SER A C 1
ATOM 2078 O O . SER A 1 273 ? -14.004 -8.762 12.430 1.00 89.50 273 SER A O 1
ATOM 2080 N N . TYR A 1 274 ? -14.623 -6.938 13.582 1.00 88.38 274 TYR A N 1
ATOM 2081 C CA . TYR A 1 274 ? -13.847 -6.011 12.765 1.00 88.38 274 TYR A CA 1
ATOM 2082 C C . TYR A 1 274 ? -12.346 -6.245 12.923 1.00 88.38 274 TYR A C 1
ATOM 2084 O O . TYR A 1 274 ? -11.606 -6.040 11.967 1.00 88.38 274 TYR A O 1
ATOM 2092 N N . PHE A 1 275 ? -11.901 -6.718 14.089 1.00 93.94 275 PHE A N 1
ATOM 2093 C CA . PHE A 1 275 ? -10.508 -7.084 14.318 1.00 93.94 275 PHE A CA 1
ATOM 2094 C C . PHE A 1 275 ? -10.103 -8.281 13.447 1.00 93.94 275 PHE A C 1
ATOM 2096 O O . PHE A 1 275 ? -9.136 -8.178 12.693 1.00 93.94 275 PHE A O 1
ATOM 2103 N N . ALA A 1 276 ? -10.891 -9.363 13.459 1.00 93.44 276 ALA A N 1
ATOM 2104 C CA . ALA A 1 276 ? -10.642 -10.538 12.622 1.00 93.44 276 ALA A CA 1
ATOM 2105 C C . ALA A 1 276 ? -10.638 -10.181 11.124 1.00 93.44 276 ALA A C 1
ATOM 2107 O O . ALA A 1 276 ? -9.719 -10.551 10.394 1.00 93.44 276 ALA A O 1
ATOM 2108 N N . THR A 1 277 ? -11.606 -9.368 10.687 1.00 94.12 277 THR A N 1
ATOM 2109 C CA . THR A 1 277 ? -11.693 -8.881 9.298 1.00 94.12 277 THR A CA 1
ATOM 2110 C C . THR A 1 277 ? -10.475 -8.034 8.908 1.00 94.12 277 THR A C 1
ATOM 2112 O O . THR A 1 277 ? -9.918 -8.203 7.823 1.00 94.12 277 THR A O 1
ATOM 2115 N N . THR A 1 278 ? -10.030 -7.136 9.794 1.00 96.19 278 THR A N 1
ATOM 2116 C CA . THR A 1 278 ? -8.853 -6.280 9.561 1.00 96.19 278 THR A CA 1
ATOM 2117 C C . THR A 1 278 ? -7.591 -7.128 9.436 1.00 96.19 278 THR A C 1
ATOM 2119 O O . THR A 1 278 ? -6.815 -6.944 8.500 1.00 96.19 278 THR A O 1
ATOM 2122 N N . ARG A 1 279 ? -7.418 -8.114 10.321 1.00 96.19 279 ARG A N 1
ATOM 2123 C CA . ARG A 1 279 ? -6.294 -9.051 10.270 1.00 96.19 279 ARG A CA 1
ATOM 2124 C C . ARG A 1 279 ? -6.298 -9.884 8.984 1.00 96.19 279 ARG A C 1
ATOM 2126 O O . ARG A 1 279 ? -5.268 -9.986 8.328 1.00 96.19 279 ARG A O 1
ATOM 2133 N N . GLN A 1 280 ? -7.451 -10.413 8.578 1.00 96.00 280 GLN A N 1
ATOM 2134 C CA . GLN A 1 280 ? -7.579 -11.171 7.331 1.00 96.00 280 GLN A CA 1
ATOM 2135 C C . GLN A 1 280 ? -7.247 -10.315 6.097 1.00 96.00 280 GLN A C 1
ATOM 2137 O O . GLN A 1 280 ? -6.582 -10.791 5.172 1.00 96.00 280 GLN A O 1
ATOM 2142 N N . MET A 1 281 ? -7.686 -9.051 6.067 1.00 96.31 281 MET A N 1
ATOM 2143 C CA . MET A 1 281 ? -7.346 -8.117 4.989 1.00 96.31 281 MET A CA 1
ATOM 2144 C C . MET A 1 281 ? -5.835 -7.869 4.933 1.00 96.31 281 MET A C 1
ATOM 2146 O O . MET A 1 281 ? -5.255 -7.915 3.849 1.00 96.31 281 MET A O 1
ATOM 2150 N N . LEU A 1 282 ? -5.195 -7.665 6.088 1.00 97.44 282 LEU A N 1
ATOM 2151 C CA . LEU A 1 282 ? -3.748 -7.478 6.194 1.00 97.44 282 LEU A CA 1
ATOM 2152 C C . LEU A 1 282 ? -2.976 -8.698 5.675 1.00 97.44 282 LEU A C 1
ATOM 2154 O O . LEU A 1 282 ? -2.086 -8.552 4.839 1.00 97.44 282 LEU A O 1
ATOM 2158 N N . GLU A 1 283 ? -3.354 -9.901 6.113 1.00 97.12 283 GLU A N 1
ATOM 2159 C CA . GLU A 1 283 ? -2.756 -11.164 5.658 1.00 97.12 283 GLU A CA 1
ATOM 2160 C C . GLU A 1 283 ? -2.936 -11.353 4.142 1.00 97.12 283 GLU A C 1
ATOM 2162 O O . GLU A 1 283 ? -1.993 -11.715 3.435 1.00 97.12 283 GLU A O 1
ATOM 2167 N N . THR A 1 284 ? -4.123 -11.032 3.616 1.00 96.69 284 THR A N 1
ATOM 2168 C CA . THR A 1 284 ? -4.409 -11.078 2.174 1.00 96.69 284 THR A CA 1
ATOM 2169 C C . THR A 1 284 ? -3.520 -10.109 1.397 1.00 96.69 284 THR A C 1
ATOM 2171 O O . THR A 1 284 ? -2.999 -10.460 0.339 1.00 96.69 284 THR A O 1
ATOM 2174 N N . LEU A 1 285 ? -3.329 -8.893 1.908 1.00 96.56 285 LEU A N 1
ATOM 2175 C CA . LEU A 1 285 ? -2.539 -7.861 1.245 1.00 96.56 285 LEU A CA 1
ATOM 2176 C C . LEU A 1 285 ? -1.045 -8.213 1.260 1.00 96.56 285 LEU A C 1
ATOM 2178 O O . LEU A 1 285 ? -0.402 -8.167 0.212 1.00 96.56 285 LEU A O 1
ATOM 2182 N N . LEU A 1 286 ? -0.520 -8.681 2.397 1.00 96.31 286 LEU A N 1
ATOM 2183 C CA . LEU A 1 286 ? 0.849 -9.198 2.514 1.00 96.31 286 LEU A CA 1
ATOM 2184 C C . LEU A 1 286 ? 1.108 -10.383 1.575 1.00 96.31 286 LEU A C 1
ATOM 2186 O O . LEU A 1 286 ? 2.169 -10.457 0.962 1.00 96.31 286 LEU A O 1
ATOM 2190 N N . ALA A 1 287 ? 0.134 -11.279 1.399 1.00 95.81 287 ALA A N 1
ATOM 2191 C CA . ALA A 1 287 ? 0.256 -12.399 0.467 1.00 95.81 287 ALA A CA 1
ATOM 2192 C C . ALA A 1 287 ? 0.259 -11.971 -1.014 1.00 95.81 287 ALA A C 1
ATOM 2194 O O . ALA A 1 287 ? 0.767 -12.704 -1.864 1.00 95.81 287 ALA A O 1
ATOM 2195 N N . ARG A 1 288 ? -0.325 -10.808 -1.334 1.00 95.19 288 ARG A N 1
ATOM 2196 C CA . ARG A 1 288 ? -0.428 -10.265 -2.700 1.00 95.19 288 ARG A CA 1
ATOM 2197 C C . ARG A 1 288 ? 0.674 -9.270 -3.054 1.00 95.19 288 ARG A C 1
ATOM 2199 O O . ARG A 1 288 ? 0.836 -8.961 -4.234 1.00 95.19 288 ARG A O 1
ATOM 2206 N N . LEU A 1 289 ? 1.434 -8.786 -2.074 1.00 94.00 289 LEU A N 1
ATOM 2207 C CA . LEU A 1 289 ? 2.605 -7.955 -2.324 1.00 94.00 289 LEU A CA 1
ATOM 2208 C C . LEU A 1 289 ? 3.692 -8.760 -3.062 1.00 94.00 289 LEU A C 1
ATOM 2210 O O . LEU A 1 289 ? 3.944 -9.922 -2.731 1.00 94.00 289 LEU A O 1
ATOM 2214 N N . PRO A 1 290 ? 4.347 -8.171 -4.077 1.00 90.50 290 PRO A N 1
ATOM 2215 C CA . PRO A 1 290 ? 5.474 -8.810 -4.742 1.00 90.50 290 PRO A CA 1
ATOM 2216 C C . PRO A 1 290 ? 6.617 -9.040 -3.745 1.00 90.50 290 PRO A C 1
ATOM 2218 O O . PRO A 1 290 ? 7.051 -8.112 -3.072 1.00 90.50 290 PRO A O 1
ATOM 2221 N N . LYS A 1 291 ? 7.115 -10.281 -3.682 1.00 81.00 291 LYS A N 1
ATOM 2222 C CA . LYS A 1 291 ? 8.177 -10.706 -2.748 1.00 81.00 291 LYS A CA 1
ATOM 2223 C C . LYS A 1 291 ? 9.561 -10.137 -3.075 1.00 81.00 291 LYS A C 1
ATOM 2225 O O . LYS A 1 291 ? 10.443 -10.178 -2.227 1.00 81.00 291 LYS A O 1
ATOM 2230 N N . ASP A 1 292 ? 9.722 -9.614 -4.288 1.00 69.81 292 ASP A N 1
ATOM 2231 C CA . ASP A 1 292 ? 10.985 -9.086 -4.812 1.00 69.81 292 ASP A CA 1
ATOM 2232 C C . ASP A 1 292 ? 11.055 -7.544 -4.747 1.00 69.81 292 ASP A C 1
ATOM 2234 O O . ASP A 1 292 ? 11.843 -6.935 -5.475 1.00 69.81 292 ASP A O 1
ATOM 2238 N N . ALA A 1 293 ? 10.172 -6.909 -3.962 1.00 57.00 293 ALA A N 1
ATOM 2239 C CA . ALA A 1 293 ? 10.145 -5.457 -3.760 1.00 57.00 293 ALA A CA 1
ATOM 2240 C C . ALA A 1 293 ? 11.124 -4.994 -2.671 1.00 57.00 293 ALA A C 1
ATOM 2242 O O . ALA A 1 293 ? 11.245 -5.683 -1.635 1.00 57.00 293 ALA A O 1
#

Organism: NCBI:txid1540520